Protein AF-A0A4Z2FF60-F1 (afdb_monomer_lite)

Sequence (197 aa):
MKKNKRKKIKKMMKIKKKKKKRKRRAIEEKKMMKKMMKIKMMKKKMMKKRKRRRVKEEEENMKTMKKKQRKRKRREEKKNKKKKEKEEAKKWKKKKKKKKKKKKKKKETKISSSDMWRGQGPDVTPTIDPGLTDGKPEPESNRVSSTPLLPTGSEVRGHGHGFDSVEMKTVVLALQEALGGATQHQDRSARRPKHFS

pLDDT: mean 76.9, std 22.29, range [39.69, 98.56]

Organism: NCBI:txid230148

Secondary structure (DSSP, 8-state):
-HHHHHHHHHHHHHHHHHHHHHHHHHHHHHHHHHHHHHHHHHHHHHHHHHHHHHHHHHHHHHHHHHHHHHHHHHHHHHHHHHHHHHHHHHHHHHHHHHHHHHHHHHHHHHHHHHHTTSS--S------------------------------------------TTHHHHHHHHHHHHHH-----------PPPPP-

Structure (mmCIF, N/CA/C/O backbone):
data_AF-A0A4Z2FF60-F1
#
_entry.id   AF-A0A4Z2FF60-F1
#
loop_
_atom_site.group_PDB
_atom_site.id
_atom_site.type_symbol
_atom_site.label_atom_id
_atom_site.label_alt_id
_atom_site.label_comp_id
_atom_site.label_asym_id
_atom_site.label_entity_id
_atom_site.label_seq_id
_atom_site.pdbx_PDB_ins_code
_atom_site.Cartn_x
_atom_site.Cartn_y
_atom_site.Cartn_z
_atom_site.occupancy
_atom_site.B_iso_or_equiv
_atom_site.auth_seq_id
_atom_site.auth_comp_id
_atom_site.auth_asym_id
_atom_site.auth_atom_id
_a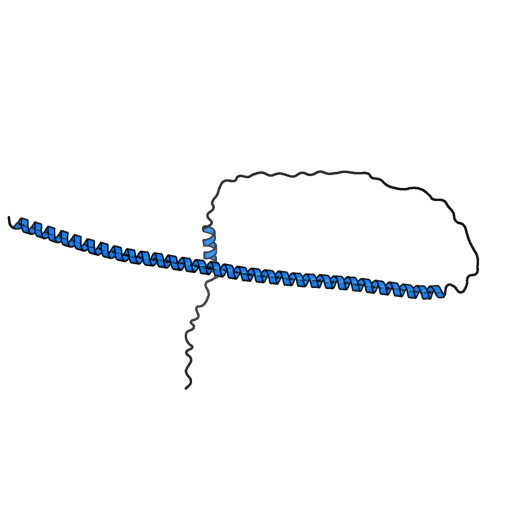tom_site.pdbx_PDB_model_num
ATOM 1 N N . MET A 1 1 ? 54.883 3.464 -59.189 1.00 68.12 1 MET A N 1
ATOM 2 C CA . MET A 1 1 ? 54.184 4.379 -58.236 1.00 68.12 1 MET A CA 1
ATOM 3 C C . MET A 1 1 ? 52.664 4.158 -58.043 1.00 68.12 1 MET A C 1
ATOM 5 O O . MET A 1 1 ? 52.173 4.377 -56.937 1.00 68.12 1 MET A O 1
ATOM 9 N N . LYS A 1 2 ? 51.874 3.710 -59.041 1.00 83.31 2 LYS A N 1
ATOM 10 C CA . LYS A 1 2 ? 50.390 3.599 -58.936 1.00 83.31 2 LYS A CA 1
ATOM 11 C C . LYS A 1 2 ? 49.867 2.617 -57.853 1.00 83.31 2 LYS A C 1
ATOM 13 O O . LYS A 1 2 ? 48.841 2.885 -57.225 1.00 83.31 2 LYS A O 1
ATOM 18 N N . LYS A 1 3 ? 50.584 1.520 -57.559 1.00 86.62 3 LYS A N 1
ATOM 19 C CA . LYS A 1 3 ? 50.177 0.495 -56.564 1.00 86.62 3 LYS A CA 1
ATOM 20 C C . LYS A 1 3 ? 50.061 1.043 -55.122 1.00 86.62 3 LYS A C 1
ATOM 22 O O . LYS A 1 3 ? 49.147 0.650 -54.393 1.00 86.62 3 LYS A O 1
ATOM 27 N N . ASN A 1 4 ? 50.902 2.005 -54.728 1.00 93.44 4 ASN A N 1
ATOM 28 C CA . ASN A 1 4 ? 50.898 2.575 -53.369 1.00 93.44 4 ASN A CA 1
ATOM 29 C C . ASN A 1 4 ? 49.693 3.497 -53.114 1.00 93.44 4 ASN A C 1
ATOM 31 O O . ASN A 1 4 ? 49.080 3.435 -52.043 1.00 93.44 4 ASN A O 1
ATOM 35 N N . LYS A 1 5 ? 49.264 4.270 -54.123 1.00 94.06 5 LYS A N 1
ATOM 36 C CA . LYS A 1 5 ? 48.067 5.128 -54.035 1.00 9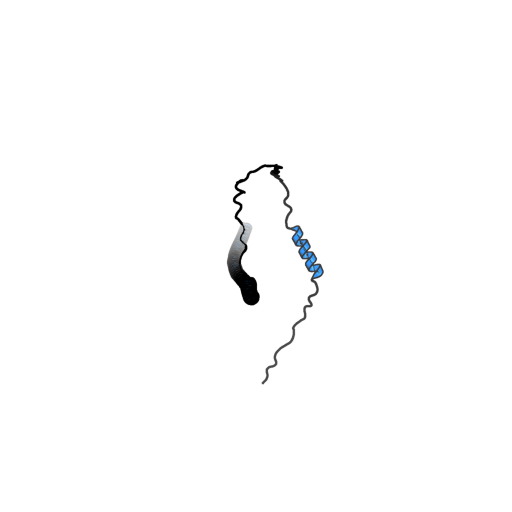4.06 5 LYS A CA 1
ATOM 37 C C . LYS A 1 5 ? 46.797 4.298 -53.777 1.00 94.06 5 LYS A C 1
ATOM 39 O O . LYS A 1 5 ? 46.026 4.610 -52.868 1.00 94.06 5 LYS A O 1
ATOM 44 N N . ARG A 1 6 ? 46.622 3.167 -54.479 1.00 94.50 6 ARG A N 1
ATOM 45 C CA . ARG A 1 6 ? 45.467 2.258 -54.297 1.00 94.50 6 ARG A CA 1
ATOM 46 C C . ARG A 1 6 ? 45.409 1.651 -52.890 1.00 94.50 6 ARG A C 1
ATOM 48 O O . ARG A 1 6 ? 44.327 1.562 -52.305 1.00 94.50 6 ARG A O 1
ATOM 55 N N . LYS A 1 7 ? 46.558 1.269 -52.316 1.00 95.50 7 LYS A N 1
ATOM 56 C CA . LYS A 1 7 ? 46.643 0.769 -50.929 1.00 95.50 7 LYS A CA 1
ATOM 57 C C . LYS A 1 7 ? 46.212 1.843 -49.916 1.00 95.50 7 LYS A C 1
ATOM 59 O O . LYS A 1 7 ? 45.406 1.547 -49.031 1.00 95.50 7 LYS A O 1
ATOM 64 N N . LYS A 1 8 ? 46.659 3.097 -50.085 1.00 95.81 8 LYS A N 1
ATOM 65 C CA . LYS A 1 8 ? 46.279 4.236 -49.221 1.00 95.81 8 LYS A CA 1
ATOM 66 C C . LYS A 1 8 ? 44.769 4.509 -49.258 1.00 95.81 8 LYS A C 1
ATOM 68 O O . LYS A 1 8 ? 44.142 4.613 -48.202 1.00 95.81 8 LYS A O 1
ATOM 73 N N . ILE A 1 9 ? 44.164 4.514 -50.449 1.00 95.88 9 ILE A N 1
ATOM 74 C CA . ILE A 1 9 ? 42.711 4.703 -50.623 1.00 95.88 9 ILE A CA 1
ATOM 75 C C . ILE A 1 9 ? 41.923 3.581 -49.931 1.00 95.88 9 ILE A C 1
ATOM 77 O O . ILE A 1 9 ? 41.009 3.856 -49.150 1.00 95.88 9 ILE A O 1
ATOM 81 N N . LYS A 1 10 ? 42.305 2.311 -50.138 1.00 96.62 10 LYS A N 1
ATOM 82 C CA . LYS A 1 10 ? 41.661 1.169 -49.463 1.00 96.62 10 LYS A CA 1
ATOM 83 C C . LYS A 1 10 ? 41.749 1.285 -47.934 1.00 96.62 10 LYS A C 1
ATOM 85 O O . LYS A 1 10 ? 40.745 1.066 -47.252 1.00 96.62 10 LYS A O 1
ATOM 90 N N . LYS A 1 11 ? 42.912 1.664 -47.387 1.00 97.50 11 LYS A N 1
ATOM 91 C CA . LYS A 1 11 ? 43.105 1.873 -45.937 1.00 97.50 11 LYS A CA 1
ATOM 92 C C . LYS A 1 11 ? 42.186 2.980 -45.410 1.00 97.50 11 LYS A C 1
ATOM 94 O O . LYS A 1 11 ? 41.484 2.772 -44.421 1.00 97.50 11 LYS A O 1
ATOM 99 N N . MET A 1 12 ? 42.111 4.111 -46.110 1.00 97.50 12 MET A N 1
ATOM 100 C CA . MET A 1 12 ? 41.232 5.226 -45.750 1.00 97.50 12 MET A CA 1
ATOM 101 C C . MET A 1 12 ? 39.749 4.823 -45.753 1.00 97.50 12 MET A C 1
ATOM 103 O O . MET A 1 12 ? 39.028 5.127 -44.800 1.00 97.50 12 MET A O 1
ATOM 107 N N . MET A 1 13 ? 39.287 4.087 -46.770 1.00 97.75 13 MET A N 1
ATOM 108 C CA . MET A 1 13 ? 37.906 3.590 -46.818 1.00 97.75 13 MET A CA 1
ATOM 109 C C . MET A 1 13 ? 37.583 2.652 -45.650 1.00 97.75 13 MET A C 1
ATOM 111 O O . MET A 1 13 ? 36.526 2.788 -45.029 1.00 97.75 13 MET A O 1
ATOM 115 N N . LYS A 1 14 ? 38.496 1.734 -45.298 1.00 98.12 14 LYS A N 1
ATOM 116 C CA . LYS A 1 14 ? 38.331 0.849 -44.131 1.00 98.12 14 LYS A CA 1
ATOM 117 C C . LYS A 1 14 ? 38.200 1.652 -42.831 1.00 98.12 14 LYS A C 1
ATOM 119 O O . LYS A 1 14 ? 37.302 1.379 -42.034 1.00 98.12 14 LYS A O 1
ATOM 124 N N . ILE A 1 15 ? 39.028 2.684 -42.644 1.00 97.94 15 ILE A N 1
ATOM 125 C CA . ILE A 1 15 ? 38.953 3.579 -41.477 1.00 97.94 15 ILE A CA 1
ATOM 126 C C . ILE A 1 15 ? 37.606 4.313 -41.437 1.00 97.94 15 ILE A C 1
ATOM 128 O O . ILE A 1 15 ? 36.951 4.315 -40.393 1.00 97.94 15 ILE A O 1
ATOM 132 N N . LYS A 1 16 ? 37.146 4.882 -42.563 1.00 97.75 16 LYS A N 1
ATOM 133 C CA . LYS A 1 16 ? 35.837 5.558 -42.651 1.00 97.75 16 LYS A CA 1
ATOM 134 C C . LYS A 1 16 ? 34.683 4.610 -42.295 1.00 97.75 16 LYS A C 1
ATOM 136 O O . LYS A 1 16 ? 33.841 4.964 -41.467 1.00 97.75 16 LYS A O 1
ATOM 141 N N . LYS A 1 17 ? 34.680 3.379 -42.826 1.00 97.94 1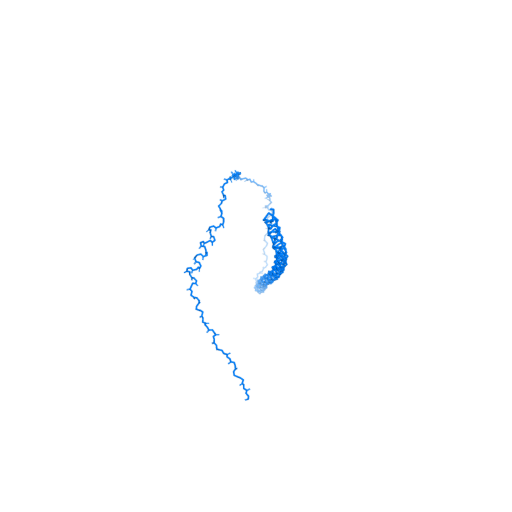7 LYS A N 1
ATOM 142 C CA . LYS A 1 17 ? 33.682 2.346 -42.484 1.00 97.94 17 LYS A CA 1
ATOM 143 C C . LYS A 1 17 ? 33.705 2.002 -40.987 1.00 97.94 17 LYS A C 1
ATOM 145 O O . LYS A 1 17 ? 32.650 1.982 -40.352 1.00 97.94 17 LYS A O 1
ATOM 150 N N . LYS A 1 18 ? 34.892 1.815 -40.391 1.00 97.75 18 LYS A N 1
ATOM 151 C CA . LYS A 1 18 ? 35.048 1.535 -38.949 1.00 97.75 18 LYS A CA 1
ATOM 152 C C . LYS A 1 18 ? 34.547 2.698 -38.082 1.00 97.75 18 LYS A C 1
ATOM 154 O O . LYS A 1 18 ? 33.817 2.458 -37.122 1.00 97.75 18 LYS A O 1
ATOM 159 N N . LYS A 1 19 ? 34.859 3.950 -38.445 1.00 97.69 19 LYS A N 1
ATOM 160 C CA . LYS A 1 19 ? 34.339 5.154 -37.767 1.00 97.69 19 LYS A CA 1
ATOM 161 C C . LYS A 1 19 ? 32.808 5.229 -37.840 1.00 97.69 19 LYS A C 1
ATOM 163 O O . LYS A 1 19 ? 32.171 5.440 -36.812 1.00 97.69 19 LYS A O 1
ATOM 168 N N . LYS A 1 20 ? 32.200 4.982 -39.010 1.00 97.62 20 LYS A N 1
ATOM 169 C CA . LYS A 1 20 ? 30.731 4.954 -39.172 1.00 97.62 20 LYS A CA 1
ATOM 170 C C . LYS A 1 20 ? 30.080 3.866 -38.308 1.00 97.62 20 LYS A C 1
ATOM 172 O O . LYS A 1 20 ? 29.093 4.143 -37.633 1.00 97.62 20 LYS A O 1
ATOM 177 N N . LYS A 1 21 ? 30.659 2.659 -38.266 1.00 97.88 21 LYS A N 1
ATOM 178 C CA . LYS A 1 21 ? 30.183 1.557 -37.408 1.00 97.88 21 LYS A CA 1
ATOM 179 C C . LYS A 1 21 ? 30.242 1.921 -35.920 1.00 97.88 21 LYS A C 1
ATOM 181 O O . LYS A 1 21 ? 29.270 1.695 -35.210 1.00 97.88 21 LYS A O 1
ATOM 186 N N . ARG A 1 22 ? 31.339 2.536 -35.460 1.00 97.88 22 ARG A N 1
ATOM 187 C CA . ARG A 1 22 ? 31.472 3.026 -34.074 1.00 97.88 22 ARG A CA 1
ATOM 188 C C . ARG A 1 22 ? 30.414 4.078 -33.728 1.00 97.88 22 ARG A C 1
ATOM 190 O O . ARG A 1 22 ? 29.792 3.968 -32.682 1.00 97.88 22 ARG A O 1
ATOM 197 N N . LYS A 1 23 ? 30.153 5.040 -34.624 1.00 97.94 23 LYS A N 1
ATOM 198 C CA . LYS A 1 23 ? 29.093 6.047 -34.423 1.00 97.94 23 LYS A CA 1
ATOM 199 C C . LYS A 1 23 ? 27.706 5.410 -34.282 1.00 97.94 23 LYS A C 1
ATOM 201 O O . LYS A 1 23 ? 26.956 5.806 -33.400 1.00 97.94 23 LYS A O 1
ATOM 206 N N . ARG A 1 24 ? 27.378 4.408 -35.107 1.00 97.81 24 ARG A N 1
ATOM 207 C CA . ARG A 1 24 ? 26.102 3.672 -35.006 1.00 97.81 24 ARG A CA 1
ATOM 208 C C . ARG A 1 24 ? 25.959 2.956 -33.660 1.00 97.81 24 ARG A C 1
ATOM 210 O O . ARG A 1 24 ? 24.958 3.168 -32.988 1.00 97.81 24 ARG A O 1
ATOM 217 N N . ARG A 1 25 ? 26.993 2.222 -33.230 1.00 98.00 25 ARG A N 1
ATOM 218 C CA . ARG A 1 25 ? 27.018 1.554 -31.915 1.00 98.00 25 ARG A CA 1
ATOM 219 C C . ARG A 1 25 ? 26.836 2.538 -30.762 1.00 98.00 25 ARG A C 1
ATOM 221 O O . ARG A 1 25 ? 25.973 2.327 -29.927 1.00 98.00 25 ARG A O 1
ATOM 228 N N . ALA A 1 26 ? 27.551 3.663 -30.779 1.00 97.81 26 ALA A N 1
ATOM 229 C CA . ALA A 1 26 ? 27.408 4.690 -29.747 1.00 97.81 26 ALA A CA 1
ATOM 230 C C . ALA A 1 26 ? 25.981 5.277 -29.685 1.00 97.81 26 ALA A C 1
ATOM 232 O O . ALA A 1 26 ? 25.477 5.591 -28.608 1.00 97.81 26 ALA A O 1
ATOM 233 N N . ILE A 1 27 ? 25.304 5.426 -30.830 1.00 98.25 27 ILE A N 1
ATOM 234 C CA . ILE A 1 27 ? 23.900 5.869 -30.874 1.00 98.25 27 ILE A CA 1
ATOM 235 C C . ILE A 1 27 ? 22.971 4.794 -30.290 1.00 98.25 27 ILE A C 1
ATOM 237 O O . ILE A 1 27 ? 22.067 5.122 -29.521 1.00 98.25 27 ILE A O 1
ATOM 241 N N . GLU A 1 28 ? 23.178 3.525 -30.636 1.00 98.19 28 GLU A N 1
ATOM 242 C CA . GLU A 1 28 ? 22.407 2.395 -30.102 1.00 98.19 28 GLU A CA 1
ATOM 243 C C . GLU A 1 28 ? 22.595 2.241 -28.587 1.00 98.19 28 GLU A C 1
ATOM 245 O O . GLU A 1 28 ? 21.608 2.151 -27.859 1.00 98.19 28 GLU A O 1
ATOM 250 N N . GLU A 1 29 ? 23.831 2.322 -28.095 1.00 98.06 29 GLU A N 1
ATOM 251 C CA . GLU A 1 29 ? 24.165 2.306 -26.667 1.00 98.06 29 GLU A CA 1
ATOM 252 C C . GLU A 1 29 ? 23.471 3.449 -25.918 1.00 98.06 29 GLU A C 1
ATOM 254 O O . GLU A 1 29 ? 22.820 3.214 -24.898 1.00 98.06 29 GLU A O 1
ATOM 259 N N . LYS A 1 30 ? 23.499 4.678 -26.456 1.00 98.31 30 LYS A N 1
ATOM 260 C CA . LYS A 1 30 ? 22.758 5.816 -25.883 1.00 98.31 30 LYS A CA 1
ATOM 261 C C . LYS A 1 30 ? 21.249 5.560 -25.840 1.00 98.31 30 LYS A C 1
ATOM 263 O O . LYS A 1 30 ? 20.600 5.861 -24.836 1.00 98.31 30 LYS A O 1
ATOM 268 N N . LYS A 1 31 ? 20.670 4.983 -26.901 1.00 98.31 31 LYS A N 1
ATOM 269 C CA . LYS A 1 31 ? 19.242 4.611 -26.931 1.00 98.31 31 LYS A CA 1
ATOM 270 C C . LYS A 1 31 ? 18.918 3.556 -25.869 1.00 98.31 31 LYS A C 1
ATOM 272 O O . LYS A 1 31 ? 17.922 3.703 -25.159 1.00 98.31 31 LYS A O 1
ATOM 277 N N . MET A 1 32 ? 19.755 2.531 -25.728 1.00 98.19 32 MET A N 1
ATOM 278 C CA . MET A 1 32 ? 19.601 1.485 -24.713 1.00 98.19 32 MET A CA 1
ATOM 279 C C . MET A 1 32 ? 19.730 2.045 -23.296 1.00 98.19 32 MET A C 1
ATOM 281 O O . MET A 1 32 ? 18.886 1.761 -22.448 1.00 98.19 32 MET A O 1
ATOM 285 N N . MET A 1 33 ? 20.702 2.924 -23.053 1.00 98.06 33 MET A N 1
ATOM 286 C CA . MET A 1 33 ? 20.875 3.602 -21.769 1.00 98.06 33 MET A CA 1
ATOM 287 C C . MET A 1 33 ? 19.645 4.445 -21.406 1.00 98.06 33 MET A C 1
ATOM 289 O O . MET A 1 33 ? 19.144 4.349 -20.285 1.00 98.06 33 MET A O 1
ATOM 293 N N . LYS A 1 34 ? 19.083 5.199 -22.363 1.00 98.44 34 LYS A N 1
ATOM 294 C CA . LYS A 1 34 ? 17.842 5.967 -22.160 1.00 98.44 34 LYS A CA 1
ATOM 295 C C . LYS A 1 34 ? 16.657 5.057 -21.813 1.00 98.44 34 LYS A C 1
ATOM 297 O O . LYS A 1 34 ? 15.901 5.360 -20.887 1.00 98.44 34 LYS A O 1
ATOM 302 N N . LYS A 1 35 ? 16.507 3.918 -22.505 1.00 98.50 35 LYS A N 1
ATOM 303 C CA . LYS A 1 35 ? 15.485 2.902 -22.184 1.00 98.50 35 LYS A CA 1
ATOM 304 C C . LYS A 1 35 ? 15.684 2.336 -20.775 1.00 98.50 35 LYS A C 1
ATOM 306 O O . LYS A 1 35 ? 14.738 2.315 -19.989 1.00 98.50 35 LYS A O 1
ATOM 311 N N . MET A 1 36 ? 16.910 1.954 -20.424 1.00 98.38 36 MET A N 1
ATOM 312 C CA . MET A 1 36 ? 17.253 1.430 -19.101 1.00 98.38 36 MET A CA 1
ATOM 313 C C . MET A 1 36 ? 16.959 2.450 -17.993 1.00 98.38 36 MET A C 1
ATOM 315 O O . MET A 1 36 ? 16.383 2.099 -16.964 1.00 98.38 36 MET A O 1
ATOM 319 N N . MET A 1 37 ? 17.284 3.726 -18.208 1.00 98.50 37 MET A N 1
ATOM 320 C CA . MET A 1 37 ? 16.983 4.799 -17.258 1.00 98.50 37 MET A CA 1
ATOM 321 C C . MET A 1 37 ? 15.471 4.975 -17.066 1.00 98.50 37 MET A C 1
ATOM 323 O O . MET A 1 37 ? 15.004 5.071 -15.929 1.00 98.50 37 MET A O 1
ATOM 327 N N . LYS A 1 38 ? 14.684 4.927 -18.150 1.00 98.50 38 LYS A N 1
ATOM 328 C CA . LYS A 1 38 ? 13.213 4.964 -18.084 1.00 98.50 38 LYS A CA 1
ATOM 329 C C . LYS A 1 38 ? 12.658 3.794 -17.262 1.00 98.50 38 LYS A C 1
ATOM 331 O O . LYS A 1 38 ? 11.831 4.020 -16.378 1.00 98.50 38 LYS A O 1
ATOM 336 N N . ILE A 1 39 ? 13.161 2.576 -17.480 1.00 98.56 39 ILE A N 1
ATOM 337 C CA . ILE A 1 39 ? 12.779 1.382 -16.707 1.00 98.56 39 ILE A CA 1
ATOM 338 C C . ILE A 1 39 ? 13.130 1.557 -15.222 1.00 98.56 39 ILE A C 1
ATOM 340 O O . ILE A 1 39 ? 12.276 1.336 -14.361 1.00 98.56 39 ILE A O 1
ATOM 344 N N . LYS A 1 40 ? 14.348 2.019 -14.900 1.00 98.44 40 LYS A N 1
ATOM 345 C CA . LYS A 1 40 ? 14.771 2.293 -13.513 1.00 98.44 40 LYS A CA 1
ATOM 346 C C . LYS A 1 40 ? 13.849 3.309 -12.831 1.00 98.44 40 LYS A C 1
ATOM 348 O O . LYS A 1 40 ? 13.409 3.081 -11.702 1.00 98.44 40 LYS A O 1
ATOM 353 N N . MET A 1 41 ? 13.494 4.396 -13.520 1.00 98.44 41 MET A N 1
ATOM 354 C CA . MET A 1 41 ? 12.559 5.395 -12.994 1.00 98.44 41 MET A CA 1
ATOM 355 C C . MET A 1 41 ? 11.156 4.823 -12.770 1.00 98.44 41 MET A C 1
ATOM 357 O O . MET A 1 41 ? 10.563 5.062 -11.717 1.00 98.44 41 MET A O 1
ATOM 361 N N . MET A 1 42 ? 10.631 4.037 -13.714 1.00 98.50 42 MET A N 1
ATOM 362 C CA . MET A 1 42 ? 9.334 3.372 -13.560 1.00 98.50 42 MET A CA 1
ATOM 363 C C . MET A 1 42 ? 9.332 2.402 -12.376 1.00 98.50 42 MET A C 1
ATOM 365 O O . MET A 1 42 ? 8.432 2.469 -11.539 1.00 98.50 42 MET A O 1
ATOM 369 N N . LYS A 1 43 ? 10.372 1.570 -12.238 1.00 98.25 43 LYS A N 1
ATOM 370 C CA . LYS A 1 43 ? 10.539 0.654 -11.099 1.00 98.25 43 LYS A CA 1
ATOM 371 C C . LYS A 1 43 ? 10.567 1.420 -9.774 1.00 98.25 43 LYS A C 1
ATOM 373 O O . LYS A 1 43 ? 9.866 1.042 -8.837 1.00 98.25 43 LYS A O 1
ATOM 378 N N . LYS A 1 44 ? 11.288 2.547 -9.710 1.00 98.38 44 LYS A N 1
ATOM 379 C CA . LYS A 1 44 ? 11.324 3.435 -8.532 1.00 98.38 44 LYS A CA 1
ATOM 380 C C . LYS A 1 44 ? 9.942 4.019 -8.211 1.00 98.38 44 LYS A C 1
ATOM 382 O O . LYS A 1 44 ? 9.532 3.994 -7.051 1.00 98.38 44 LYS A O 1
ATOM 387 N N . LYS A 1 45 ? 9.195 4.500 -9.215 1.00 98.31 45 LYS A N 1
ATOM 388 C CA . LYS A 1 45 ? 7.817 5.006 -9.039 1.00 98.31 45 LYS A CA 1
ATOM 389 C C . LYS A 1 45 ? 6.871 3.911 -8.534 1.00 98.31 45 LYS A C 1
ATOM 391 O O . LYS A 1 45 ? 6.144 4.138 -7.567 1.00 98.31 45 LYS A O 1
ATOM 396 N N . MET A 1 46 ? 6.92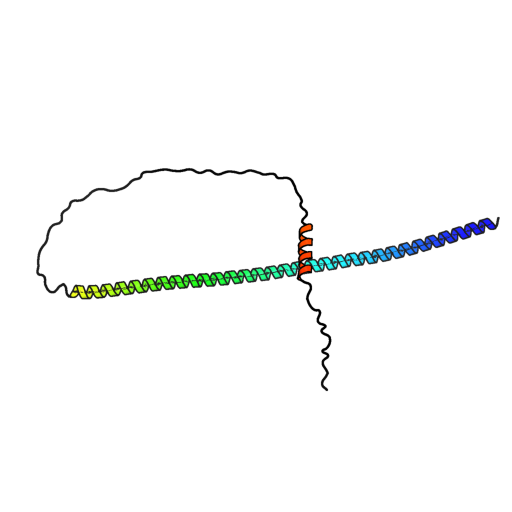1 2.715 -9.121 1.00 98.19 46 MET A N 1
ATOM 397 C CA . MET A 1 46 ? 6.114 1.571 -8.682 1.00 98.19 46 MET A CA 1
ATOM 398 C C . MET A 1 46 ? 6.444 1.148 -7.251 1.00 98.19 46 MET A C 1
ATOM 400 O O . MET A 1 46 ? 5.537 0.935 -6.450 1.00 98.19 46 MET A O 1
ATOM 404 N N . MET A 1 47 ? 7.729 1.084 -6.899 1.00 98.19 47 MET A N 1
ATOM 405 C CA . MET A 1 47 ? 8.167 0.757 -5.543 1.00 98.19 47 MET A CA 1
ATOM 406 C C . MET A 1 47 ? 7.648 1.780 -4.525 1.00 98.19 47 MET A C 1
ATOM 408 O O . MET A 1 47 ? 7.085 1.390 -3.504 1.00 98.19 47 MET A O 1
ATOM 412 N N . LYS A 1 48 ? 7.753 3.084 -4.819 1.00 98.12 48 LYS A N 1
ATOM 413 C CA . LYS A 1 48 ? 7.182 4.142 -3.967 1.00 98.12 48 LYS A CA 1
ATOM 414 C C . LYS A 1 48 ? 5.665 3.991 -3.809 1.00 98.12 48 LYS A C 1
ATOM 416 O O . LYS A 1 48 ? 5.159 4.093 -2.695 1.00 98.12 48 LYS A O 1
ATOM 421 N N . LYS A 1 49 ? 4.940 3.702 -4.897 1.00 98.00 49 LYS A N 1
ATOM 422 C CA . LYS A 1 49 ? 3.486 3.467 -4.863 1.00 98.00 49 LYS A CA 1
ATOM 423 C C . LYS A 1 49 ? 3.125 2.261 -3.987 1.00 98.00 49 LYS A C 1
ATOM 425 O O . LYS A 1 49 ? 2.197 2.358 -3.193 1.00 98.00 49 LYS A O 1
ATOM 430 N N . ARG A 1 50 ? 3.878 1.159 -4.082 1.00 98.19 50 ARG A N 1
ATOM 431 C CA . ARG A 1 50 ? 3.701 -0.031 -3.230 1.00 98.19 50 ARG A CA 1
ATOM 432 C C . ARG A 1 50 ? 3.939 0.279 -1.751 1.00 98.19 50 ARG A C 1
ATOM 434 O O . ARG A 1 50 ? 3.104 -0.086 -0.936 1.00 98.19 50 ARG A O 1
ATOM 441 N N . LYS A 1 51 ? 5.012 1.005 -1.411 1.00 98.06 51 LYS A N 1
ATOM 442 C CA . LYS A 1 51 ? 5.287 1.420 -0.022 1.00 98.06 51 LYS A CA 1
ATOM 443 C C . LYS A 1 51 ? 4.142 2.252 0.563 1.00 98.06 51 LYS A C 1
ATOM 445 O O . LYS A 1 51 ? 3.673 1.949 1.648 1.00 98.06 51 LYS A O 1
ATOM 450 N N . ARG A 1 52 ? 3.626 3.231 -0.189 1.00 97.94 52 ARG A N 1
ATOM 451 C CA . ARG A 1 52 ? 2.471 4.042 0.241 1.00 97.94 52 ARG A CA 1
ATOM 452 C C . ARG A 1 52 ? 1.210 3.208 0.483 1.00 97.94 52 ARG A C 1
ATOM 454 O O . ARG A 1 52 ? 0.460 3.520 1.394 1.00 97.94 52 ARG A O 1
ATOM 461 N N . ARG A 1 53 ? 0.965 2.173 -0.330 1.00 97.94 53 ARG A N 1
ATOM 462 C CA . ARG A 1 53 ? -0.172 1.259 -0.126 1.00 97.94 53 ARG A CA 1
ATOM 463 C C . ARG A 1 53 ? -0.032 0.459 1.169 1.00 97.94 53 ARG A C 1
ATOM 465 O O . ARG A 1 53 ? -0.989 0.425 1.923 1.00 97.94 53 ARG A O 1
ATOM 472 N N . ARG A 1 54 ? 1.159 -0.087 1.448 1.00 98.00 54 ARG A N 1
ATOM 473 C CA . ARG A 1 54 ? 1.431 -0.821 2.698 1.00 98.00 54 ARG A CA 1
ATOM 474 C C . ARG A 1 54 ? 1.214 0.045 3.936 1.00 98.00 54 ARG A C 1
ATOM 476 O O . ARG A 1 54 ? 0.500 -0.367 4.830 1.00 98.00 54 ARG A O 1
ATOM 483 N N . VAL A 1 55 ? 1.740 1.273 3.936 1.00 98.31 55 VAL A N 1
ATOM 484 C CA . VAL A 1 55 ? 1.543 2.210 5.058 1.00 98.31 55 VAL A CA 1
ATOM 485 C C . VAL A 1 55 ? 0.056 2.500 5.286 1.00 98.31 55 VAL A C 1
ATOM 487 O O . VAL A 1 55 ? -0.411 2.444 6.416 1.00 98.31 55 VAL A O 1
ATOM 490 N N . LYS A 1 56 ? -0.717 2.743 4.218 1.00 97.88 56 LYS A N 1
ATOM 491 C CA . LYS A 1 56 ? -2.171 2.951 4.338 1.00 97.88 56 LYS A CA 1
ATOM 492 C C . LYS A 1 56 ? -2.893 1.730 4.911 1.00 97.88 56 LYS A C 1
ATOM 494 O O . LYS A 1 56 ? -3.741 1.879 5.782 1.00 97.88 56 LYS A O 1
ATOM 499 N N . GLU A 1 57 ? -2.546 0.538 4.441 1.00 97.94 57 GLU A N 1
ATOM 500 C CA . GLU A 1 57 ? -3.114 -0.721 4.929 1.00 97.94 57 GLU A CA 1
ATOM 501 C C . GLU A 1 57 ? -2.769 -0.963 6.410 1.00 97.94 57 GLU A C 1
ATOM 503 O O . GLU A 1 57 ? -3.636 -1.319 7.204 1.00 97.94 57 GLU A O 1
ATOM 508 N N . GLU A 1 58 ? -1.529 -0.689 6.819 1.00 97.94 58 GLU A N 1
ATOM 509 C CA . GLU A 1 58 ? -1.089 -0.754 8.218 1.00 97.94 58 GLU A CA 1
ATOM 510 C C . GLU A 1 58 ? -1.834 0.257 9.106 1.00 97.94 58 GLU A C 1
ATOM 512 O O . GLU A 1 58 ? -2.280 -0.092 10.201 1.00 97.94 58 GLU A O 1
ATOM 517 N N . GLU A 1 59 ? -2.038 1.490 8.636 1.00 98.19 59 GLU A N 1
ATOM 518 C CA . GLU A 1 59 ? -2.830 2.506 9.340 1.00 98.19 59 GLU A CA 1
ATOM 519 C C . GLU A 1 59 ? -4.297 2.085 9.508 1.00 98.19 59 GLU A C 1
ATOM 521 O O . GLU A 1 59 ? -4.881 2.250 10.586 1.00 98.19 59 GLU A O 1
ATOM 526 N N . GLU A 1 60 ? -4.909 1.526 8.464 1.00 98.25 60 GLU A N 1
ATOM 527 C CA . GLU A 1 60 ? -6.273 0.996 8.509 1.00 98.25 60 GLU A CA 1
ATOM 528 C C . GLU A 1 60 ? -6.375 -0.195 9.472 1.00 98.25 60 GLU A C 1
ATOM 530 O O . GLU A 1 60 ? -7.258 -0.228 10.339 1.00 98.25 60 GLU A O 1
ATOM 535 N N . ASN A 1 61 ? -5.418 -1.120 9.422 1.00 97.88 61 ASN A N 1
ATOM 536 C CA . ASN A 1 61 ? -5.318 -2.243 10.351 1.00 97.88 61 ASN A CA 1
ATOM 537 C C . ASN A 1 61 ? -5.153 -1.766 11.803 1.00 97.88 61 ASN A C 1
ATOM 539 O O . ASN A 1 61 ? -5.844 -2.248 12.705 1.00 97.88 61 ASN A O 1
ATOM 543 N N . MET A 1 62 ? -4.331 -0.746 12.049 1.00 98.06 62 MET A N 1
ATOM 544 C CA . MET A 1 62 ? -4.178 -0.151 13.376 1.00 98.06 62 MET A CA 1
ATOM 545 C C . MET A 1 62 ? -5.478 0.512 13.859 1.00 98.06 62 MET A C 1
ATOM 547 O O . MET A 1 62 ? -5.876 0.343 15.017 1.00 98.06 62 MET A O 1
ATOM 551 N N . LYS A 1 63 ? -6.185 1.239 12.984 1.00 98.12 63 LYS A N 1
ATOM 552 C CA . LYS A 1 63 ? -7.487 1.851 13.304 1.00 98.12 63 LYS A CA 1
ATOM 553 C C . LYS A 1 63 ? -8.525 0.791 13.673 1.00 98.12 63 LYS A C 1
ATOM 555 O O . LYS A 1 63 ? -9.230 0.943 14.679 1.00 98.12 63 LYS A O 1
ATOM 560 N N . THR A 1 64 ? -8.616 -0.300 12.912 1.00 97.88 64 THR A N 1
ATOM 561 C CA . THR A 1 64 ? -9.559 -1.391 13.207 1.00 97.88 64 THR A CA 1
ATOM 562 C C . THR A 1 64 ? -9.206 -2.113 14.509 1.00 97.88 64 THR A C 1
ATOM 564 O O . THR A 1 64 ? -10.105 -2.381 15.314 1.00 97.88 64 THR A O 1
ATOM 567 N N . MET A 1 65 ? -7.920 -2.350 14.781 1.00 97.50 65 MET A N 1
ATOM 568 C CA . MET A 1 65 ? -7.435 -2.931 16.036 1.00 97.50 65 MET A CA 1
ATOM 569 C C . MET A 1 65 ? -7.787 -2.047 17.241 1.00 97.50 65 MET A C 1
ATOM 571 O O . MET A 1 65 ? -8.413 -2.526 18.190 1.00 97.50 65 MET A O 1
ATOM 575 N N . LYS A 1 66 ? -7.507 -0.736 17.175 1.00 98.12 66 LYS A N 1
ATOM 576 C CA . LYS A 1 66 ? -7.888 0.238 18.216 1.00 98.12 66 LYS A CA 1
ATOM 577 C C . LYS A 1 66 ? -9.403 0.257 18.444 1.00 98.12 66 LYS A C 1
ATOM 579 O O . LYS A 1 66 ? -9.865 0.257 19.587 1.00 98.12 66 LYS A O 1
ATOM 584 N N . LYS A 1 67 ? -10.210 0.201 17.376 1.00 98.12 67 LYS A N 1
ATOM 585 C CA . LYS A 1 67 ? -11.680 0.103 17.468 1.00 98.12 67 LYS A CA 1
ATOM 586 C C . LYS A 1 67 ? -12.122 -1.190 18.163 1.00 98.12 67 LYS A C 1
ATOM 588 O O . LYS A 1 67 ? -13.001 -1.141 19.026 1.00 98.12 67 LYS A O 1
ATOM 593 N N . LYS A 1 68 ? -11.512 -2.337 17.835 1.00 97.81 68 LYS A N 1
ATOM 594 C CA . LYS A 1 68 ? -11.768 -3.627 18.505 1.00 97.81 68 LYS A CA 1
ATOM 595 C C . LYS A 1 68 ? -11.401 -3.563 19.992 1.00 97.81 68 LYS A C 1
ATOM 597 O O . LYS A 1 68 ? -12.207 -3.978 20.822 1.00 97.81 68 LYS A O 1
ATOM 602 N N . GLN A 1 69 ? -10.254 -2.982 20.340 1.00 97.62 69 GLN A N 1
ATOM 603 C CA . GLN A 1 69 ? -9.809 -2.822 21.728 1.00 97.62 69 GLN A CA 1
ATOM 604 C C . GLN A 1 69 ? -10.768 -1.936 22.536 1.00 97.62 69 GLN A C 1
ATOM 606 O O . GLN A 1 69 ? -11.203 -2.328 23.617 1.00 97.62 69 GLN A O 1
ATOM 611 N N . ARG A 1 70 ? -11.201 -0.794 21.980 1.00 98.19 70 ARG A N 1
ATOM 612 C CA . ARG A 1 70 ? -12.225 0.073 22.596 1.00 98.19 70 ARG A CA 1
ATOM 613 C C . ARG A 1 70 ? -13.548 -0.665 22.817 1.00 98.19 70 ARG A C 1
ATOM 615 O O . ARG A 1 70 ? -14.151 -0.543 23.879 1.00 98.19 70 ARG A O 1
ATOM 622 N N . LYS A 1 71 ? -13.996 -1.468 21.842 1.00 98.12 71 LYS A N 1
ATOM 623 C CA . LYS A 1 71 ? -15.200 -2.307 21.991 1.00 98.12 71 LYS A CA 1
ATOM 624 C C . LYS A 1 71 ? -15.042 -3.353 23.101 1.00 98.12 71 LYS A C 1
ATOM 626 O O . LYS A 1 71 ? -15.999 -3.575 23.837 1.00 98.12 71 LYS A O 1
ATOM 631 N N . ARG A 1 72 ? -13.866 -3.981 23.232 1.00 97.94 72 ARG A N 1
ATOM 632 C CA . ARG A 1 72 ? -13.565 -4.930 24.320 1.00 97.94 72 ARG A CA 1
ATOM 633 C C . ARG A 1 72 ? -13.623 -4.242 25.689 1.00 97.94 72 ARG A C 1
ATOM 635 O O . ARG A 1 72 ? -14.407 -4.692 26.518 1.00 97.94 72 ARG A O 1
ATOM 642 N N . LYS A 1 73 ? -12.937 -3.103 25.865 1.00 98.12 73 LYS A N 1
ATOM 643 C CA . LYS A 1 73 ? -12.972 -2.305 27.109 1.00 98.12 73 LYS A CA 1
ATOM 644 C C . LYS A 1 73 ? -14.400 -1.922 27.519 1.00 98.12 73 LYS A C 1
ATOM 646 O O . LYS A 1 73 ? -14.830 -2.234 28.620 1.00 98.12 73 LYS A O 1
ATOM 651 N N . ARG A 1 74 ? -15.205 -1.388 26.589 1.00 98.25 74 ARG A N 1
ATOM 652 C CA . ARG A 1 74 ? -16.621 -1.052 26.855 1.00 98.25 74 ARG A CA 1
ATOM 653 C C . ARG A 1 74 ? -17.464 -2.259 27.284 1.00 98.25 74 ARG A C 1
ATOM 655 O O . ARG A 1 74 ? -18.376 -2.127 28.097 1.00 98.25 74 ARG A O 1
ATOM 662 N N . ARG A 1 75 ? -17.222 -3.444 26.707 1.00 98.00 75 ARG A N 1
ATOM 663 C CA . ARG A 1 75 ? -17.928 -4.679 27.101 1.00 98.00 75 ARG A CA 1
ATOM 664 C C . ARG A 1 75 ? -17.536 -5.111 28.513 1.00 98.00 75 ARG A C 1
ATOM 666 O O . ARG A 1 75 ? -18.396 -5.568 29.259 1.00 98.00 75 ARG A O 1
ATOM 673 N N . GLU A 1 76 ? -16.267 -4.965 28.866 1.00 97.81 76 GLU A N 1
ATOM 674 C CA . GLU A 1 76 ? -15.740 -5.277 30.192 1.00 97.81 76 GLU A CA 1
ATOM 675 C C . GLU A 1 76 ? -16.276 -4.318 31.263 1.00 97.81 76 GLU A C 1
ATOM 677 O O . GLU A 1 76 ? -16.824 -4.772 32.266 1.00 97.81 76 GLU A O 1
ATOM 682 N N . GLU A 1 77 ? -16.273 -3.011 30.995 1.00 98.12 77 GLU A N 1
ATOM 683 C CA . GLU A 1 77 ? -16.892 -1.990 31.852 1.00 98.12 77 GLU A CA 1
ATOM 684 C C . GLU A 1 77 ? -18.374 -2.288 32.114 1.00 98.12 77 GLU A C 1
ATOM 686 O O . GLU A 1 77 ? -18.816 -2.291 33.263 1.00 98.12 77 GLU A O 1
ATOM 691 N N . LYS A 1 78 ? -19.145 -2.630 31.069 1.00 98.00 78 LYS A N 1
ATOM 692 C CA . LYS A 1 78 ? -20.557 -3.027 31.214 1.00 98.00 78 LYS A CA 1
ATOM 693 C C . LYS A 1 78 ? -20.728 -4.271 32.088 1.00 98.00 78 LYS A C 1
ATOM 695 O O . LYS A 1 78 ? -21.640 -4.317 32.915 1.00 98.00 78 LYS A O 1
ATOM 700 N N . LYS A 1 79 ? -19.867 -5.284 31.928 1.00 98.19 79 LYS A N 1
ATOM 701 C CA . LYS A 1 79 ? -19.887 -6.492 32.772 1.00 98.19 79 LYS A CA 1
ATOM 702 C C . LYS A 1 79 ? -19.582 -6.149 34.231 1.00 98.19 79 LYS A C 1
ATOM 704 O O . LYS A 1 79 ? -20.290 -6.629 35.115 1.00 98.19 79 LYS A O 1
ATOM 709 N N . ASN A 1 80 ? -18.586 -5.302 34.478 1.00 97.25 80 ASN A N 1
ATOM 710 C CA . ASN A 1 80 ? -18.197 -4.880 35.822 1.00 97.25 80 ASN A CA 1
ATOM 711 C C . ASN A 1 80 ? -19.288 -4.032 36.487 1.00 97.25 80 ASN A C 1
ATOM 713 O O . ASN A 1 80 ? -19.632 -4.294 37.638 1.00 97.25 80 ASN A O 1
ATOM 717 N N . LYS A 1 81 ? -19.919 -3.108 35.751 1.00 98.25 81 LYS A N 1
ATOM 718 C CA . LYS A 1 81 ? -21.078 -2.340 36.232 1.00 98.25 81 LYS A CA 1
ATOM 719 C C . LYS A 1 81 ? -22.231 -3.262 36.646 1.00 98.25 81 LYS A C 1
ATOM 721 O O . LYS A 1 81 ? -22.697 -3.192 37.778 1.00 98.25 81 LYS A O 1
ATOM 726 N N . LYS A 1 82 ? -22.599 -4.224 35.790 1.00 98.25 82 LYS A N 1
ATOM 727 C CA . LYS A 1 82 ? -23.649 -5.215 36.091 1.00 98.25 82 LYS A CA 1
ATOM 728 C C . LYS A 1 82 ? -23.305 -6.100 37.297 1.00 98.25 82 LYS A C 1
ATOM 730 O O . LYS A 1 82 ? -24.201 -6.517 38.028 1.00 98.25 82 LYS A O 1
ATOM 735 N N . LYS A 1 83 ? -22.024 -6.427 37.514 1.00 98.00 83 LYS A N 1
ATOM 736 C CA . LYS A 1 83 ? -21.573 -7.158 38.712 1.00 98.00 83 LYS A CA 1
ATOM 737 C C . LYS A 1 83 ? -21.748 -6.314 39.982 1.00 98.00 83 LYS A C 1
ATOM 739 O O . LYS A 1 83 ? -22.317 -6.834 40.940 1.00 98.00 83 LYS A O 1
ATOM 744 N N . LYS A 1 84 ? -21.343 -5.037 39.963 1.00 98.06 84 LYS A N 1
ATOM 745 C CA . LYS A 1 84 ? -21.512 -4.102 41.092 1.00 98.06 84 LYS A CA 1
ATOM 746 C C . LYS A 1 84 ? -22.987 -3.915 41.464 1.00 98.06 84 LYS A C 1
ATOM 748 O O . LYS A 1 84 ? -23.354 -4.155 42.609 1.00 98.06 84 LYS A O 1
ATOM 753 N N . GLU A 1 85 ? -23.853 -3.648 40.485 1.00 97.94 85 GLU A N 1
ATOM 754 C CA . GLU A 1 85 ? -25.307 -3.518 40.698 1.00 97.94 85 GLU A CA 1
ATOM 755 C C . GLU A 1 85 ? -25.921 -4.787 41.321 1.00 97.94 85 GLU A C 1
ATOM 757 O O . GLU A 1 85 ? -26.739 -4.724 42.241 1.00 97.94 85 GLU A O 1
ATOM 762 N N . LYS A 1 86 ? -25.499 -5.979 40.870 1.00 98.25 86 LYS A N 1
ATOM 763 C CA . LYS A 1 86 ? -25.937 -7.255 41.464 1.00 98.25 86 LYS A CA 1
ATOM 764 C C . LYS A 1 86 ? -25.470 -7.415 42.912 1.00 98.25 86 LYS A C 1
ATOM 766 O O . LYS A 1 86 ? -26.205 -7.979 43.726 1.00 98.25 86 LYS A O 1
ATOM 771 N N . GLU A 1 87 ? -24.257 -6.981 43.236 1.00 97.94 87 GLU A N 1
ATOM 772 C CA . GLU A 1 87 ? -23.713 -7.050 44.592 1.00 97.94 87 GLU A CA 1
ATOM 773 C C . GLU A 1 87 ? -24.446 -6.093 45.542 1.00 97.94 87 GLU A C 1
ATOM 775 O O . GLU A 1 87 ? -24.866 -6.499 46.630 1.00 97.94 87 GLU A O 1
ATOM 780 N N . GLU A 1 88 ? -24.699 -4.861 45.102 1.00 98.12 88 GLU A N 1
ATOM 781 C CA . GLU A 1 88 ? -25.497 -3.871 45.829 1.00 98.12 88 GLU A CA 1
ATOM 782 C C . GLU A 1 88 ? -26.932 -4.358 46.052 1.00 98.12 88 GLU A C 1
ATOM 784 O O . GLU A 1 88 ? -27.433 -4.327 47.180 1.00 98.12 88 GLU A O 1
ATOM 789 N N . ALA A 1 89 ? -27.571 -4.937 45.030 1.00 97.94 89 ALA A N 1
ATOM 790 C CA . ALA A 1 89 ? -28.896 -5.541 45.160 1.00 97.94 89 ALA A CA 1
ATOM 791 C C . ALA A 1 89 ? -28.911 -6.698 46.179 1.00 97.94 89 ALA A C 1
ATOM 793 O O . ALA A 1 89 ? -29.859 -6.835 46.963 1.00 97.94 89 ALA A O 1
ATOM 794 N N . LYS A 1 90 ? -27.856 -7.527 46.227 1.00 98.06 90 LYS A N 1
ATOM 795 C CA . LYS A 1 90 ? -27.696 -8.577 47.251 1.00 98.06 90 LYS A CA 1
ATOM 796 C C . LYS A 1 90 ? -27.534 -7.972 48.651 1.00 98.06 90 LYS A C 1
ATOM 798 O O . LYS A 1 90 ? -28.202 -8.435 49.581 1.00 98.06 90 LYS A O 1
ATOM 803 N N . LYS A 1 91 ? -26.702 -6.936 48.812 1.00 98.00 91 LYS A N 1
ATOM 804 C CA . LYS A 1 91 ? -26.511 -6.202 50.079 1.00 98.00 91 LYS A CA 1
ATOM 805 C C . LYS A 1 91 ? -27.830 -5.584 50.566 1.00 98.00 91 LYS A C 1
ATOM 807 O O . LYS A 1 91 ? -28.217 -5.794 51.719 1.00 98.00 91 LYS A O 1
ATOM 812 N N . TRP A 1 92 ? -28.587 -4.939 49.679 1.00 97.19 92 TRP A N 1
ATOM 813 C CA . TRP A 1 92 ? -29.911 -4.384 49.971 1.00 97.19 92 TRP A CA 1
ATOM 814 C C . TRP A 1 92 ? -30.919 -5.457 50.402 1.00 97.19 92 TRP A C 1
ATOM 816 O O . TRP A 1 92 ? -31.564 -5.322 51.447 1.00 97.19 92 TRP A O 1
ATOM 826 N N . LYS A 1 93 ? -31.009 -6.578 49.667 1.00 97.44 93 LYS A N 1
ATOM 827 C CA . LYS A 1 93 ? -31.867 -7.722 50.034 1.00 97.44 93 LYS A CA 1
ATOM 828 C C . LYS A 1 93 ? -31.515 -8.272 51.421 1.00 97.44 93 LYS A C 1
ATOM 830 O O . LYS A 1 93 ? -32.421 -8.511 52.224 1.00 97.44 93 LYS A O 1
ATOM 835 N N . LYS A 1 94 ? -30.221 -8.421 51.742 1.00 97.25 94 LYS A N 1
ATOM 836 C CA . LYS A 1 94 ? -29.754 -8.829 53.082 1.00 97.25 94 LYS A CA 1
ATOM 837 C C . LYS A 1 94 ? -30.185 -7.821 54.160 1.00 97.25 94 LYS A C 1
ATOM 839 O O . LYS A 1 94 ? -30.743 -8.235 55.179 1.00 97.25 94 LYS A O 1
ATOM 844 N N . LYS A 1 95 ? -30.018 -6.510 53.930 1.00 97.00 95 LYS A N 1
ATOM 845 C CA . LYS A 1 95 ? -30.438 -5.439 54.863 1.00 97.00 95 LYS A CA 1
ATOM 846 C C . LYS A 1 95 ? -31.956 -5.444 55.098 1.00 97.00 95 LYS A C 1
ATOM 848 O O . LYS A 1 95 ? -32.394 -5.381 56.248 1.00 97.00 95 LYS A O 1
ATOM 853 N N . LYS A 1 96 ? -32.765 -5.611 54.042 1.00 97.25 96 LYS A N 1
ATOM 854 C CA . LYS A 1 96 ? -34.238 -5.708 54.126 1.00 97.25 96 LYS A CA 1
ATOM 855 C C . LYS A 1 96 ? -34.685 -6.932 54.935 1.00 97.25 96 LYS A C 1
ATOM 857 O O . LYS A 1 96 ? -35.524 -6.790 55.824 1.00 97.25 96 LYS A O 1
ATOM 862 N N . LYS A 1 97 ? -34.090 -8.111 54.697 1.00 96.75 97 LYS A N 1
ATOM 863 C CA . LYS A 1 97 ? -34.363 -9.332 55.484 1.00 96.75 97 LYS A CA 1
ATOM 864 C C . LYS A 1 97 ? -34.011 -9.147 56.968 1.00 96.75 97 LYS A C 1
ATOM 866 O O . LYS A 1 97 ? -34.835 -9.471 57.819 1.00 96.75 97 LYS A O 1
ATOM 871 N N . LYS A 1 98 ? -32.846 -8.562 57.289 1.00 96.31 98 LYS A N 1
ATOM 872 C CA . LYS A 1 98 ? -32.451 -8.248 58.680 1.00 96.31 98 LYS A CA 1
ATOM 873 C C . LYS A 1 98 ? -33.449 -7.301 59.365 1.00 96.31 98 LYS A C 1
ATOM 875 O O . LYS A 1 98 ? -33.866 -7.581 60.484 1.00 96.31 98 LYS A O 1
ATOM 880 N N . LYS A 1 99 ? -33.889 -6.227 58.690 1.00 95.31 99 LYS A N 1
ATOM 881 C CA . LYS A 1 99 ? -34.916 -5.304 59.220 1.00 95.31 99 LYS A CA 1
ATOM 882 C C . LYS A 1 99 ? -36.250 -6.013 59.496 1.00 95.31 99 LYS A C 1
ATOM 884 O O . LYS A 1 99 ? -36.821 -5.803 60.561 1.00 95.31 99 LYS A O 1
ATOM 889 N N . LYS A 1 100 ? -36.728 -6.875 58.584 1.00 95.69 100 LYS A N 1
ATOM 890 C CA . LYS A 1 100 ? -37.958 -7.667 58.795 1.00 95.69 100 LYS A CA 1
ATOM 891 C C . LYS A 1 100 ? -37.839 -8.603 60.005 1.00 95.69 100 LYS A C 1
ATOM 893 O O . LYS A 1 100 ? -38.730 -8.593 60.845 1.00 95.69 100 LYS A O 1
ATOM 898 N N . LYS A 1 101 ? -36.723 -9.335 60.139 1.00 94.94 101 LYS A N 1
ATOM 899 C CA . LYS A 1 101 ? -36.461 -10.201 61.306 1.00 94.94 101 LYS A CA 1
ATOM 900 C C . LYS A 1 101 ? -36.461 -9.412 62.622 1.00 94.94 101 LYS A C 1
ATOM 902 O O . LYS A 1 101 ? -37.121 -9.827 63.564 1.00 94.94 101 LYS A O 1
ATOM 907 N N . LYS A 1 102 ? -35.793 -8.249 62.671 1.00 93.44 102 LYS A N 1
ATOM 908 C CA . LYS A 1 102 ? -35.807 -7.366 63.856 1.00 93.44 102 LYS A CA 1
ATOM 909 C C . LYS A 1 102 ? -37.221 -6.883 64.210 1.00 93.44 102 LYS A C 1
ATOM 911 O O . LYS A 1 102 ? -37.578 -6.890 65.379 1.00 93.44 102 LYS A O 1
ATOM 916 N N . LYS A 1 103 ? -38.034 -6.489 63.218 1.00 91.81 103 LYS A N 1
ATOM 917 C CA . LYS A 1 103 ? -39.437 -6.092 63.448 1.00 91.81 103 LYS A CA 1
ATOM 918 C C . LYS A 1 103 ? -40.293 -7.250 63.971 1.00 91.81 103 LYS A C 1
ATOM 920 O O . LYS A 1 103 ? -41.097 -7.014 64.860 1.00 91.81 103 LYS A O 1
ATOM 925 N N . LYS A 1 104 ? -40.113 -8.471 63.446 1.00 91.56 104 LYS A N 1
ATOM 926 C CA . LYS A 1 104 ? -40.842 -9.662 63.914 1.00 91.56 104 LYS A CA 1
ATOM 927 C C . LYS A 1 104 ? -40.528 -9.961 65.384 1.00 91.56 104 LYS A C 1
ATOM 929 O O . LYS A 1 104 ? -41.450 -9.979 66.185 1.00 91.56 104 LYS A O 1
ATOM 934 N N . LYS A 1 105 ? -39.236 -10.017 65.740 1.00 88.62 105 LYS A N 1
ATOM 935 C CA . LYS A 1 105 ? -38.793 -10.207 67.132 1.00 88.62 105 LYS A CA 1
ATOM 936 C C . LYS A 1 105 ? -39.381 -9.163 68.085 1.00 88.62 105 LYS A C 1
ATOM 938 O O . LYS A 1 105 ? -39.873 -9.524 69.138 1.00 88.62 105 LYS A O 1
ATOM 943 N N . LYS A 1 106 ? -39.398 -7.879 67.693 1.00 84.62 106 LYS A N 1
ATOM 944 C CA . LYS A 1 106 ? -40.005 -6.808 68.508 1.00 84.62 106 LYS A CA 1
ATOM 945 C C . LYS A 1 106 ? -41.517 -6.964 68.714 1.00 84.62 106 LYS A C 1
ATOM 947 O O . LYS A 1 106 ? -42.025 -6.485 69.718 1.00 84.62 106 LYS A O 1
ATOM 952 N N . LYS A 1 107 ? -42.245 -7.548 67.755 1.00 81.88 107 LYS A N 1
ATOM 953 C CA . LYS A 1 107 ? -43.680 -7.832 67.915 1.00 81.88 107 LYS A CA 1
ATOM 954 C C . LYS A 1 107 ? -43.895 -9.020 68.851 1.00 81.88 107 LYS A C 1
ATOM 956 O O . LYS A 1 107 ? -44.728 -8.922 69.735 1.00 81.88 107 LYS A O 1
ATOM 961 N N . GLU A 1 108 ? -43.101 -10.077 68.687 1.00 79.19 108 GLU A N 1
ATOM 962 C CA . GLU A 1 108 ? -43.120 -11.257 69.563 1.00 79.19 108 GLU A CA 1
ATOM 963 C C . GLU A 1 108 ? -42.811 -10.864 71.024 1.00 79.19 108 GLU A C 1
ATOM 965 O O . GLU A 1 108 ? -43.578 -11.205 71.917 1.00 79.19 108 GLU A O 1
ATOM 970 N N . THR A 1 109 ? -41.786 -10.037 71.279 1.00 70.38 109 THR A N 1
ATOM 971 C CA . THR A 1 109 ? -41.476 -9.563 72.644 1.00 70.38 109 THR A CA 1
ATOM 972 C C . THR A 1 109 ? -42.502 -8.580 73.214 1.00 70.38 109 THR A C 1
ATOM 974 O O . THR A 1 109 ? -42.668 -8.533 74.424 1.00 70.38 109 THR A O 1
ATOM 977 N N . LYS A 1 110 ? -43.215 -7.801 72.385 1.00 61.34 110 LYS A N 1
ATOM 978 C CA . LYS A 1 110 ? -44.312 -6.936 72.866 1.00 61.34 110 LYS A CA 1
ATOM 979 C C . LYS A 1 110 ? -45.557 -7.724 73.280 1.00 61.34 110 LYS A C 1
ATOM 981 O O . LYS A 1 110 ? -46.271 -7.270 74.159 1.00 61.34 110 LYS A O 1
ATOM 986 N N . ILE A 1 111 ? -45.802 -8.877 72.659 1.00 58.00 111 ILE A N 1
ATOM 987 C CA . ILE A 1 111 ? -46.908 -9.771 73.027 1.00 58.00 111 ILE A CA 1
ATOM 988 C C . ILE A 1 111 ? -46.548 -10.529 74.313 1.00 58.00 111 ILE A C 1
ATOM 990 O O . ILE A 1 111 ? -47.328 -10.524 75.253 1.00 58.00 111 ILE A O 1
ATOM 994 N N . SER A 1 112 ? -45.323 -11.058 74.417 1.00 53.94 112 SER A N 1
ATOM 995 C CA . SER A 1 112 ? -44.841 -11.739 75.633 1.00 53.94 112 SER A CA 1
ATOM 996 C C . SER A 1 112 ? -44.693 -10.809 76.851 1.00 53.94 112 SER A C 1
ATOM 998 O O . SER A 1 112 ? -44.889 -11.250 77.976 1.00 53.94 112 SER A O 1
ATOM 1000 N N . SER A 1 113 ? -44.399 -9.521 76.650 1.00 51.34 113 SER A N 1
ATOM 1001 C CA . SER A 1 113 ? -44.307 -8.538 77.741 1.00 51.34 113 SER A CA 1
ATOM 1002 C C . SER A 1 113 ? -45.667 -8.052 78.255 1.00 51.34 113 SER A C 1
ATOM 1004 O O . SER A 1 113 ? -45.695 -7.435 79.316 1.00 51.34 113 SER A O 1
ATOM 1006 N N . SER A 1 114 ? -46.770 -8.267 77.528 1.00 52.81 114 SER A N 1
ATOM 1007 C CA . SER A 1 114 ? -48.099 -7.813 77.966 1.00 52.81 114 SER A CA 1
ATOM 1008 C C . SER A 1 114 ? -48.815 -8.820 78.874 1.00 52.81 114 SER A C 1
ATOM 1010 O O . SER A 1 114 ? -49.790 -8.436 79.512 1.00 52.81 114 SER A O 1
ATOM 1012 N N . ASP A 1 115 ? -48.327 -10.063 78.957 1.00 53.47 115 ASP A N 1
ATOM 1013 C CA . ASP A 1 115 ? -48.868 -11.109 79.843 1.00 53.47 115 ASP A CA 1
ATOM 1014 C C . ASP A 1 115 ? -48.080 -11.275 81.152 1.00 53.47 115 ASP A C 1
ATOM 1016 O O . ASP A 1 115 ? -48.573 -11.890 82.090 1.00 53.47 115 ASP A O 1
ATOM 1020 N N . MET A 1 116 ? -46.880 -10.696 81.272 1.00 52.91 116 MET A N 1
ATOM 1021 C CA . MET A 1 116 ? -46.050 -10.837 82.481 1.00 52.91 116 MET A CA 1
ATOM 1022 C C . MET A 1 116 ? -46.376 -9.848 83.614 1.00 52.91 116 MET A C 1
ATOM 1024 O O . MET A 1 116 ? -45.729 -9.895 84.653 1.00 52.91 116 MET A O 1
ATOM 1028 N N . TRP A 1 117 ? -47.370 -8.968 83.445 1.00 53.41 117 TRP A N 1
ATOM 1029 C CA . TRP A 1 117 ? -47.760 -7.976 84.463 1.00 53.41 117 TRP A CA 1
ATOM 1030 C C . TRP A 1 117 ? -49.122 -8.249 85.122 1.00 53.41 117 TRP A C 1
ATOM 1032 O O . TRP A 1 117 ? -49.643 -7.391 85.830 1.00 53.41 117 TRP A O 1
ATOM 1042 N N . ARG A 1 118 ? -49.706 -9.445 84.948 1.00 52.16 118 ARG A N 1
ATOM 1043 C CA . ARG A 1 118 ? -50.789 -9.915 85.829 1.00 52.16 118 ARG A CA 1
ATOM 1044 C C . ARG A 1 118 ? -50.207 -10.802 86.921 1.00 52.16 118 ARG A C 1
ATOM 1046 O O . ARG A 1 118 ? -50.180 -12.017 86.790 1.00 52.16 118 ARG A O 1
ATOM 1053 N N . GLY A 1 119 ? -49.776 -10.166 88.004 1.00 55.31 119 GLY A N 1
ATOM 1054 C CA . GLY A 1 119 ? -49.527 -10.839 89.274 1.00 55.31 119 GLY A CA 1
ATOM 1055 C C . GLY A 1 119 ? -48.060 -10.907 89.662 1.00 55.31 119 GLY A C 1
ATOM 1056 O O . GLY A 1 119 ? -47.430 -11.939 89.488 1.00 55.31 119 GLY A O 1
ATOM 1057 N N . GLN A 1 120 ? -47.550 -9.831 90.255 1.00 47.50 120 GLN A N 1
ATOM 1058 C CA . GLN A 1 120 ? -46.733 -9.917 91.464 1.00 47.50 120 GLN A CA 1
ATOM 1059 C C . GLN A 1 120 ? -46.809 -8.570 92.196 1.00 47.50 120 GLN A C 1
ATOM 1061 O O . GLN A 1 120 ? -46.763 -7.514 91.566 1.00 47.50 120 GLN A O 1
ATOM 1066 N N . GLY A 1 121 ? -47.075 -8.650 93.503 1.00 46.69 121 GLY A N 1
ATOM 1067 C CA . GLY A 1 121 ? -47.308 -7.531 94.417 1.00 46.69 121 GLY A CA 1
ATOM 1068 C C . GLY A 1 121 ? -46.050 -6.706 94.715 1.00 46.69 121 GLY A C 1
ATOM 1069 O O . GLY A 1 121 ? -45.021 -6.897 94.068 1.00 46.69 121 GLY A O 1
ATOM 1070 N N . PRO A 1 122 ? -46.137 -5.751 95.653 1.00 49.94 122 PRO A N 1
ATOM 1071 C CA . PRO A 1 122 ? -45.108 -4.744 95.828 1.00 49.94 122 PRO A CA 1
ATOM 1072 C C . PRO A 1 122 ? -43.929 -5.240 96.679 1.00 49.94 122 PRO A C 1
ATOM 1074 O O . PRO A 1 122 ? -44.092 -6.068 97.570 1.00 49.94 122 PRO A O 1
ATOM 1077 N N . ASP A 1 123 ? -42.791 -4.590 96.422 1.00 51.22 123 ASP A N 1
ATOM 1078 C CA . ASP A 1 123 ? -41.759 -4.208 97.394 1.00 51.22 123 ASP A CA 1
ATOM 1079 C C . ASP A 1 123 ? -40.662 -5.222 97.760 1.00 51.22 123 ASP A C 1
ATOM 1081 O O . ASP A 1 123 ? -40.830 -6.021 98.671 1.00 51.22 123 ASP A O 1
ATOM 1085 N N . VAL A 1 124 ? -39.491 -5.110 97.105 1.00 50.75 124 VAL A N 1
ATOM 1086 C CA . VAL A 1 124 ? -38.175 -5.397 97.716 1.00 50.75 124 VAL A CA 1
ATOM 1087 C C . VAL A 1 124 ? -37.085 -4.576 96.999 1.00 50.75 124 VAL A C 1
ATOM 1089 O O . VAL A 1 124 ? -36.748 -4.832 95.842 1.00 50.75 124 VAL A O 1
ATOM 1092 N N . THR A 1 125 ? -36.514 -3.585 97.685 1.00 55.28 125 THR A N 1
ATOM 1093 C CA . THR A 1 125 ? -35.188 -3.019 97.368 1.00 55.28 125 THR A CA 1
ATOM 1094 C C . THR A 1 125 ? -34.099 -3.932 97.949 1.00 55.28 125 THR A C 1
ATOM 1096 O O . THR A 1 125 ? -34.324 -4.558 98.984 1.00 55.28 125 THR A O 1
ATOM 1099 N N . PRO A 1 126 ? -32.913 -4.035 97.315 1.00 50.31 126 PRO A N 1
ATOM 1100 C CA . PRO A 1 126 ? -31.744 -3.571 98.064 1.00 50.31 126 PRO A CA 1
ATOM 1101 C C . PRO A 1 126 ? -30.654 -2.890 97.215 1.00 50.31 126 PRO A C 1
ATOM 1103 O O . PRO A 1 126 ? -30.254 -3.354 96.151 1.00 50.31 126 PRO A O 1
ATOM 1106 N N . THR A 1 127 ? -30.196 -1.771 97.774 1.00 50.38 127 THR A N 1
ATOM 1107 C CA . THR A 1 127 ? -28.800 -1.433 98.095 1.00 50.38 127 THR A CA 1
ATOM 1108 C C . THR A 1 127 ? -27.733 -1.479 96.993 1.00 50.38 127 THR A C 1
ATOM 1110 O O . THR A 1 127 ? -27.334 -2.520 96.485 1.00 50.38 127 THR A O 1
ATOM 1113 N N . ILE A 1 128 ? -27.219 -0.282 96.706 1.00 42.75 128 ILE A N 1
ATOM 1114 C CA . ILE A 1 128 ? -26.040 0.035 95.898 1.00 42.75 128 ILE A CA 1
ATOM 1115 C C . ILE A 1 128 ? -24.782 -0.202 96.749 1.00 42.75 128 ILE A C 1
ATOM 1117 O O . ILE A 1 128 ? -24.648 0.442 97.786 1.00 42.75 128 ILE A O 1
ATOM 1121 N N . ASP A 1 129 ? -23.850 -1.037 96.283 1.00 50.03 129 ASP A N 1
ATOM 1122 C CA . ASP A 1 129 ? -22.461 -1.068 96.773 1.00 50.03 129 ASP A CA 1
ATOM 1123 C C . ASP A 1 129 ? -21.576 -0.173 95.878 1.00 50.03 129 ASP A C 1
ATOM 1125 O O . ASP A 1 129 ? -21.427 -0.456 94.683 1.00 50.03 129 ASP A O 1
ATOM 1129 N N . PRO A 1 130 ? -20.973 0.914 96.399 1.00 51.03 130 PRO A N 1
ATOM 1130 C CA . PRO A 1 130 ? -20.033 1.745 95.663 1.00 51.03 130 PRO A CA 1
ATOM 1131 C C . PRO A 1 130 ? -18.604 1.289 95.979 1.00 51.03 130 PRO A C 1
ATOM 1133 O O . PRO A 1 130 ? -17.967 1.789 96.900 1.00 51.03 130 PRO A O 1
ATOM 1136 N N . GLY A 1 131 ? -18.082 0.326 95.223 1.00 49.50 131 GLY A N 1
ATOM 1137 C CA . GLY A 1 131 ? -16.729 -0.164 95.477 1.00 49.50 131 GLY A CA 1
ATOM 1138 C C . GLY A 1 131 ? -16.187 -1.050 94.372 1.00 49.50 131 GLY A C 1
ATOM 1139 O O . GLY A 1 131 ? -16.191 -2.262 94.519 1.00 49.50 131 GLY A O 1
ATOM 1140 N N . LEU A 1 132 ? -15.732 -0.441 93.274 1.00 42.53 132 LEU A N 1
ATOM 1141 C CA . LEU A 1 132 ? -14.559 -0.883 92.507 1.00 42.53 132 LEU A CA 1
ATOM 1142 C C . LEU A 1 132 ? -14.211 0.211 91.484 1.00 42.53 132 LEU A C 1
ATOM 1144 O O . LEU A 1 132 ? -14.523 0.146 90.294 1.00 42.53 132 LEU A O 1
ATOM 1148 N N . THR A 1 133 ? -13.616 1.287 91.987 1.00 50.56 133 THR A N 1
ATOM 1149 C CA . THR A 1 133 ? -12.703 2.101 91.191 1.00 50.56 133 THR A CA 1
ATOM 1150 C C . THR A 1 133 ? -11.403 1.326 90.972 1.00 50.56 133 THR A C 1
ATOM 1152 O O . THR A 1 133 ? -11.051 0.468 91.774 1.00 50.56 133 THR A O 1
ATOM 1155 N N . ASP A 1 134 ? -10.709 1.685 89.891 1.00 44.59 134 ASP A N 1
ATOM 1156 C CA . ASP A 1 134 ? -9.247 1.666 89.720 1.00 44.59 134 ASP A CA 1
ATOM 1157 C C . ASP A 1 134 ? -8.712 0.801 88.574 1.00 44.59 134 ASP A C 1
ATOM 1159 O O . ASP A 1 134 ? -8.948 -0.399 88.473 1.00 44.59 134 ASP A O 1
ATOM 1163 N N . GLY A 1 135 ? -7.913 1.452 87.721 1.00 39.69 135 GLY A N 1
ATOM 1164 C CA . GLY A 1 135 ? -6.909 0.775 86.901 1.00 39.69 135 GLY A CA 1
ATOM 1165 C C . GLY A 1 135 ? -6.990 1.038 85.403 1.00 39.69 135 GLY A C 1
ATOM 1166 O O . GLY A 1 135 ? -7.400 0.185 84.626 1.00 39.69 135 GLY A O 1
ATOM 1167 N N . LYS A 1 136 ? -6.551 2.226 84.988 1.00 46.19 136 LYS A N 1
ATOM 1168 C CA . LYS A 1 136 ? -6.236 2.591 83.596 1.00 46.19 136 LYS A CA 1
ATOM 1169 C C . LYS A 1 136 ? -4.866 1.958 83.166 1.00 46.19 136 LYS A C 1
ATOM 1171 O O . LYS A 1 136 ? -4.344 1.127 83.896 1.00 46.19 136 LYS A O 1
ATOM 1176 N N . PRO A 1 137 ? -4.251 2.379 82.042 1.00 52.16 137 PRO A N 1
ATOM 1177 C CA . PRO A 1 137 ? -3.972 1.662 80.783 1.00 52.16 137 PRO A CA 1
ATOM 1178 C C . PRO A 1 137 ? -2.569 0.985 80.650 1.00 52.16 137 PRO A C 1
ATOM 1180 O O . PRO A 1 137 ? -1.741 1.140 81.534 1.00 52.16 137 PRO A O 1
ATOM 1183 N N . GLU A 1 138 ? -2.359 0.269 79.520 1.00 47.66 138 GLU A N 1
ATOM 1184 C CA . GLU A 1 138 ? -1.122 -0.138 78.766 1.00 47.66 138 GLU A CA 1
ATOM 1185 C C . GLU A 1 138 ? 0.290 0.257 79.293 1.00 47.66 138 GLU A C 1
ATOM 1187 O O . GLU A 1 138 ? 0.400 1.346 79.852 1.00 47.66 138 GLU A O 1
ATOM 1192 N N . PRO A 1 139 ? 1.408 -0.496 79.033 1.00 57.75 139 PRO A N 1
ATOM 1193 C CA . PRO A 1 139 ? 1.945 -0.693 77.661 1.00 57.75 139 PRO A CA 1
ATOM 1194 C C . PRO A 1 139 ? 2.880 -1.911 77.369 1.00 57.75 139 PRO A C 1
ATOM 1196 O O . PRO A 1 139 ? 3.271 -2.667 78.248 1.00 57.75 139 PRO A O 1
ATOM 1199 N N . GLU A 1 140 ? 3.202 -2.055 76.072 1.00 50.91 140 GLU A N 1
ATOM 1200 C CA . GLU A 1 140 ? 4.445 -2.542 75.421 1.00 50.91 140 GLU A CA 1
ATOM 1201 C C . GLU A 1 140 ? 5.324 -3.638 76.063 1.00 50.91 140 GLU A C 1
ATOM 1203 O O . GLU A 1 140 ? 5.798 -3.495 77.180 1.00 50.91 140 GLU A O 1
ATOM 1208 N N . SER A 1 141 ? 5.743 -4.632 75.259 1.00 42.09 141 SER A N 1
ATOM 1209 C CA . SER A 1 141 ? 7.172 -4.998 75.114 1.00 42.09 141 SER A CA 1
ATOM 1210 C C . SER A 1 141 ? 7.377 -6.159 74.127 1.00 42.09 141 SER A C 1
ATOM 1212 O O . SER A 1 141 ? 6.950 -7.284 74.362 1.00 42.09 141 SER A O 1
ATOM 1214 N N . ASN A 1 142 ? 8.069 -5.840 73.029 1.00 46.19 142 ASN A N 1
ATOM 1215 C CA . ASN A 1 142 ? 9.188 -6.576 72.429 1.00 46.19 142 ASN A CA 1
ATOM 1216 C C . ASN A 1 142 ? 9.119 -8.115 72.294 1.00 46.19 142 ASN A C 1
ATOM 1218 O O . ASN A 1 142 ? 9.125 -8.846 73.277 1.00 46.19 142 ASN A O 1
ATOM 1222 N N . ARG A 1 143 ? 9.400 -8.621 71.083 1.00 40.59 143 ARG A N 1
ATOM 1223 C CA . ARG A 1 143 ? 10.784 -8.987 70.711 1.00 40.59 143 ARG A CA 1
ATOM 1224 C C . ARG A 1 143 ? 10.899 -9.578 69.290 1.00 40.59 143 ARG A C 1
ATOM 1226 O O . ARG A 1 143 ? 10.300 -10.594 68.975 1.00 40.59 143 ARG A O 1
ATOM 1233 N N . VAL A 1 144 ? 11.780 -8.922 68.522 1.00 46.06 144 VAL A N 1
ATOM 1234 C CA . VAL A 1 144 ? 12.926 -9.487 67.774 1.00 46.06 144 VAL A CA 1
ATOM 1235 C C . VAL A 1 144 ? 12.597 -10.287 66.497 1.00 46.06 144 VAL A C 1
ATOM 1237 O O . VAL A 1 144 ? 12.048 -11.374 66.544 1.00 46.06 144 VAL A O 1
ATOM 1240 N N . SER A 1 145 ? 12.777 -9.702 65.307 1.00 51.59 145 SER A N 1
ATOM 1241 C CA . SER A 1 145 ? 14.027 -9.567 64.519 1.00 51.59 145 SER A CA 1
ATOM 1242 C C . SER A 1 145 ? 14.492 -10.859 63.839 1.00 51.59 145 SER A C 1
ATOM 1244 O O . SER A 1 145 ? 14.857 -11.818 64.511 1.00 51.59 145 SER A O 1
ATOM 1246 N N . SER A 1 146 ? 14.606 -10.814 62.510 1.00 46.22 146 SER A N 1
ATOM 1247 C CA . SER A 1 146 ? 15.726 -11.384 61.749 1.00 46.22 146 SER A CA 1
ATOM 1248 C C . SER A 1 146 ? 15.783 -10.711 60.376 1.00 46.22 146 SER A C 1
ATOM 1250 O O . SER A 1 146 ? 14.788 -10.597 59.667 1.00 46.22 146 SER A O 1
ATOM 1252 N N . THR A 1 147 ? 16.962 -10.190 60.098 1.00 56.31 147 THR A N 1
ATOM 1253 C CA . THR A 1 147 ? 17.381 -9.155 59.152 1.00 56.31 147 THR A CA 1
ATOM 1254 C C . THR A 1 147 ? 17.615 -9.679 57.713 1.00 56.31 147 THR A C 1
ATOM 1256 O O . THR A 1 147 ? 17.502 -10.878 57.468 1.00 56.31 147 THR A O 1
ATOM 1259 N N . PRO A 1 148 ? 17.891 -8.780 56.741 1.00 63.94 148 PRO A N 1
ATOM 1260 C CA . PRO A 1 148 ? 17.837 -9.016 55.295 1.00 63.94 148 PRO A CA 1
ATOM 1261 C C . PRO A 1 148 ? 19.188 -9.453 54.718 1.00 63.94 148 PRO A C 1
ATOM 1263 O O . PRO A 1 148 ? 20.201 -9.265 55.377 1.00 63.94 148 PRO A O 1
ATOM 1266 N N . LEU A 1 149 ? 19.225 -9.897 53.453 1.00 46.44 149 LEU A N 1
ATOM 1267 C CA . LEU A 1 149 ? 20.388 -9.714 52.568 1.00 46.44 149 LEU A CA 1
ATOM 1268 C C . LEU A 1 149 ? 20.012 -9.914 51.088 1.00 46.44 149 LEU A C 1
ATOM 1270 O O . LEU A 1 149 ? 19.486 -10.947 50.680 1.00 46.44 149 LEU A O 1
ATOM 1274 N N . LEU A 1 150 ? 20.298 -8.881 50.294 1.00 57.38 150 LEU A N 1
ATOM 1275 C CA . LEU A 1 150 ? 20.420 -8.924 48.836 1.00 57.38 150 LEU A CA 1
ATOM 1276 C C . LEU A 1 150 ? 21.595 -9.831 48.433 1.00 57.38 150 LEU A C 1
ATOM 1278 O O . LEU A 1 150 ? 22.552 -9.965 49.196 1.00 57.38 150 LEU A O 1
ATOM 1282 N N . PRO A 1 151 ? 21.624 -10.274 47.169 1.00 56.12 151 PRO A N 1
ATOM 1283 C CA . PRO A 1 151 ? 22.857 -10.123 46.413 1.00 56.12 151 PRO A CA 1
ATOM 1284 C C . PRO A 1 151 ? 22.635 -9.261 45.169 1.00 56.12 151 PRO A C 1
ATOM 1286 O O . PRO A 1 151 ? 21.856 -9.567 44.268 1.00 56.12 151 PRO A O 1
ATOM 1289 N N . THR A 1 152 ? 23.387 -8.167 45.135 1.00 54.72 152 THR A N 1
ATOM 1290 C CA . THR A 1 152 ? 23.929 -7.554 43.926 1.00 54.72 152 THR A CA 1
ATOM 1291 C C . THR A 1 152 ? 24.708 -8.597 43.115 1.00 54.72 152 THR A C 1
ATOM 1293 O O . THR A 1 152 ? 25.649 -9.192 43.634 1.00 54.72 152 THR A O 1
ATOM 1296 N N . GLY A 1 153 ? 24.355 -8.786 41.845 1.00 44.34 153 GLY A N 1
ATOM 1297 C CA . GLY A 1 153 ? 25.169 -9.487 40.844 1.00 44.34 153 GLY A CA 1
ATOM 1298 C C . GLY A 1 153 ? 25.051 -8.706 39.537 1.00 44.34 153 GLY A C 1
ATOM 1299 O O . GLY A 1 153 ? 23.962 -8.598 38.984 1.00 44.34 153 GLY A O 1
ATOM 1300 N N . SER A 1 154 ? 26.014 -7.834 39.251 1.00 48.22 154 SER A N 1
ATOM 1301 C CA . SER A 1 154 ? 27.278 -8.120 38.561 1.00 48.22 154 SER A CA 1
ATOM 1302 C C . SER A 1 154 ? 27.105 -8.163 37.042 1.00 48.22 154 SER A C 1
ATOM 1304 O O . SER A 1 154 ? 26.397 -8.983 36.462 1.00 48.22 154 SER A O 1
ATOM 1306 N N . GLU A 1 155 ? 27.774 -7.205 36.405 1.00 49.00 155 GLU A N 1
ATOM 1307 C CA . GLU A 1 155 ? 28.077 -7.191 34.986 1.00 49.00 155 GLU A CA 1
ATOM 1308 C C . GLU A 1 155 ? 28.671 -8.538 34.560 1.00 49.00 155 GLU A C 1
ATOM 1310 O O . GLU A 1 155 ? 29.686 -8.978 35.096 1.00 49.00 155 GLU A O 1
ATOM 1315 N N . VAL A 1 156 ? 28.093 -9.151 33.527 1.00 52.50 156 VAL A N 1
ATOM 1316 C CA . VAL A 1 156 ? 28.830 -10.078 32.667 1.00 52.50 156 VAL A CA 1
ATOM 1317 C C . VAL A 1 156 ? 28.803 -9.512 31.257 1.00 52.50 156 VAL A C 1
ATOM 1319 O O . VAL A 1 156 ? 27.885 -9.704 30.462 1.00 52.50 156 VAL A O 1
ATOM 1322 N N . ARG A 1 157 ? 29.874 -8.775 30.978 1.00 50.94 157 ARG A N 1
ATOM 1323 C CA . ARG A 1 157 ? 30.400 -8.479 29.653 1.00 50.94 157 ARG A CA 1
ATOM 1324 C C . ARG A 1 157 ? 30.802 -9.806 29.000 1.00 50.94 157 ARG A C 1
ATOM 1326 O O . ARG A 1 157 ? 31.908 -10.288 29.206 1.00 50.94 157 ARG A O 1
ATOM 1333 N N . GLY A 1 158 ? 29.900 -10.387 28.214 1.00 44.97 158 GLY A N 1
ATOM 1334 C CA . GLY A 1 158 ? 30.181 -11.513 27.324 1.00 44.97 158 GLY A CA 1
ATOM 1335 C C . GLY A 1 158 ? 30.280 -11.042 25.875 1.00 44.97 158 GLY A C 1
ATOM 1336 O O . GLY A 1 158 ? 29.272 -10.739 25.243 1.00 44.97 158 GLY A O 1
ATOM 1337 N N . HIS A 1 159 ? 31.505 -10.944 25.361 1.00 47.56 159 HIS A N 1
ATOM 1338 C CA . HIS A 1 159 ? 31.791 -10.924 23.927 1.00 47.56 159 HIS A CA 1
ATOM 1339 C C . HIS A 1 159 ? 31.460 -12.290 23.302 1.00 47.56 159 HIS A C 1
ATOM 1341 O O . HIS A 1 159 ? 31.813 -13.316 23.871 1.00 47.56 159 HIS A O 1
ATOM 1347 N N . GLY A 1 160 ? 30.900 -12.279 22.088 1.00 44.25 160 GLY A N 1
ATOM 1348 C CA . GLY A 1 160 ? 31.016 -13.388 21.133 1.00 44.25 160 GLY A CA 1
ATOM 1349 C C . GLY A 1 160 ? 29.821 -14.340 21.053 1.00 44.25 160 GLY A C 1
ATOM 1350 O O . GLY A 1 160 ? 29.717 -15.290 21.811 1.00 44.25 160 GLY A O 1
ATOM 1351 N N . HIS A 1 161 ? 28.931 -14.131 20.085 1.00 44.88 161 HIS A N 1
ATOM 1352 C CA . HIS A 1 161 ? 28.976 -14.852 18.807 1.00 44.88 161 HIS A CA 1
ATOM 1353 C C . HIS A 1 161 ? 27.757 -14.452 17.972 1.00 44.88 161 HIS A C 1
ATOM 1355 O O . HIS A 1 161 ? 26.610 -14.692 18.346 1.00 44.88 161 HIS A O 1
ATOM 1361 N N . GLY A 1 162 ? 28.014 -13.843 16.814 1.00 48.59 162 GLY A N 1
ATOM 1362 C CA . GLY A 1 162 ? 27.039 -13.831 15.736 1.00 48.59 162 GLY A CA 1
ATOM 1363 C C . GLY A 1 162 ? 26.783 -15.272 15.315 1.00 48.59 162 GLY A C 1
ATOM 1364 O O . GLY A 1 162 ? 27.667 -15.907 14.753 1.00 48.59 162 GLY A O 1
ATOM 1365 N N . PHE A 1 163 ? 25.597 -15.783 15.627 1.00 43.28 163 PHE A N 1
ATOM 1366 C CA . PHE A 1 163 ? 25.041 -16.943 14.949 1.00 43.28 163 PHE A CA 1
ATOM 1367 C C . PHE A 1 163 ? 23.984 -16.428 13.981 1.00 43.28 163 PHE A C 1
ATOM 1369 O O . PHE A 1 163 ? 22.948 -15.879 14.369 1.00 43.28 163 PHE A O 1
ATOM 1376 N N . ASP A 1 164 ? 24.324 -16.530 12.703 1.00 48.75 164 ASP A N 1
ATOM 1377 C CA . ASP A 1 164 ? 23.546 -16.052 11.580 1.00 48.75 164 ASP A CA 1
ATOM 1378 C C . ASP A 1 164 ? 22.143 -16.674 11.558 1.00 48.75 164 ASP A C 1
ATOM 1380 O O . ASP A 1 164 ? 21.937 -17.880 11.440 1.00 48.75 164 ASP A O 1
ATOM 1384 N N . SER A 1 165 ? 21.142 -15.797 11.612 1.00 52.97 165 SER A N 1
ATOM 1385 C CA . SER A 1 165 ? 19.696 -16.066 11.564 1.00 52.97 165 SER A CA 1
ATOM 1386 C C . SER A 1 165 ? 19.201 -16.574 10.188 1.00 52.97 165 SER A C 1
ATOM 1388 O O . SER A 1 165 ? 18.048 -16.359 9.797 1.00 52.97 165 SER A O 1
ATOM 1390 N N . VAL A 1 166 ? 20.067 -17.226 9.408 1.00 54.50 166 VAL A N 1
ATOM 1391 C CA . VAL A 1 166 ? 19.766 -17.663 8.037 1.00 54.50 166 VAL A CA 1
ATOM 1392 C C . VAL A 1 166 ? 19.433 -19.158 7.972 1.00 54.50 166 VAL A C 1
ATOM 1394 O O . V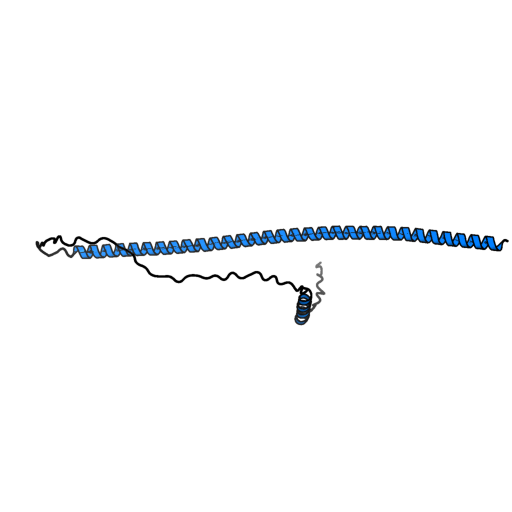AL A 1 166 ? 18.582 -19.536 7.171 1.00 54.50 166 VAL A O 1
ATOM 1397 N N . GLU A 1 167 ? 19.966 -19.994 8.869 1.00 54.84 167 GLU A N 1
ATOM 1398 C CA . GLU A 1 167 ? 19.823 -21.456 8.743 1.00 54.84 167 GLU A CA 1
ATOM 1399 C C . GLU A 1 167 ? 18.550 -22.053 9.368 1.00 54.84 167 GLU A C 1
ATOM 1401 O O . GLU A 1 167 ? 18.082 -23.098 8.926 1.00 54.84 167 GLU A O 1
ATOM 1406 N N . MET A 1 168 ? 17.878 -21.378 10.310 1.00 50.81 168 MET A N 1
ATOM 1407 C CA . MET A 1 168 ? 16.589 -21.892 10.817 1.00 50.81 168 MET A CA 1
ATOM 1408 C C . MET A 1 168 ? 15.406 -21.658 9.864 1.00 50.81 168 MET A C 1
ATOM 1410 O O . MET A 1 168 ? 14.361 -22.291 10.008 1.00 50.81 168 MET A O 1
ATOM 1414 N N . LYS A 1 169 ? 15.527 -20.762 8.875 1.00 54.50 169 LYS A N 1
ATOM 1415 C CA . LYS A 1 169 ? 14.425 -20.495 7.930 1.00 54.50 169 LYS A CA 1
ATOM 1416 C C . LYS A 1 169 ? 14.324 -21.539 6.821 1.00 54.50 169 LYS A C 1
ATOM 1418 O O . LYS A 1 169 ? 13.226 -21.772 6.323 1.00 54.50 169 LYS A O 1
ATOM 1423 N N . THR A 1 170 ? 15.430 -22.179 6.455 1.00 57.44 170 THR A N 1
ATOM 1424 C CA . THR A 1 170 ? 15.455 -23.253 5.454 1.00 57.44 170 THR A CA 1
ATOM 1425 C C . THR A 1 170 ? 14.852 -24.550 5.990 1.00 57.44 170 THR A C 1
ATOM 1427 O O . THR A 1 170 ? 14.113 -25.207 5.263 1.00 57.44 170 THR A O 1
ATOM 1430 N N . VAL A 1 171 ? 15.046 -24.874 7.274 1.00 57.66 171 VAL A N 1
ATOM 1431 C CA . VAL A 1 171 ? 14.475 -26.095 7.876 1.00 57.66 171 VAL A CA 1
ATOM 1432 C C . VAL A 1 171 ? 12.944 -26.018 7.998 1.00 57.66 171 VAL A C 1
ATOM 1434 O O . VAL A 1 171 ? 12.252 -26.999 7.738 1.00 57.66 171 VAL A O 1
ATOM 1437 N N . VAL A 1 1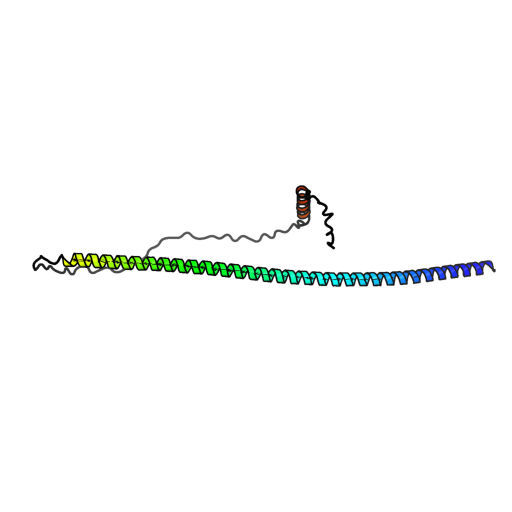72 ? 12.383 -24.841 8.304 1.00 59.22 172 VAL A N 1
ATOM 1438 C CA . VAL A 1 172 ? 10.919 -24.659 8.396 1.00 59.22 172 VAL A CA 1
ATOM 1439 C C . VAL A 1 172 ? 10.237 -24.726 7.022 1.00 59.22 172 VAL A C 1
ATOM 1441 O O . VAL A 1 172 ? 9.126 -25.242 6.921 1.00 59.22 172 VAL A O 1
ATOM 1444 N N . LEU A 1 173 ? 10.894 -24.253 5.957 1.00 58.34 173 LEU A N 1
ATOM 1445 C CA . LEU A 1 173 ? 10.353 -24.350 4.594 1.00 58.34 173 LEU A CA 1
ATOM 1446 C C . LEU A 1 173 ? 10.393 -25.787 4.052 1.00 58.34 173 LEU A C 1
ATOM 1448 O O . LEU A 1 173 ? 9.416 -26.221 3.447 1.00 58.34 173 LEU A O 1
ATOM 1452 N N . ALA A 1 174 ? 11.451 -26.551 4.341 1.00 59.22 174 ALA A N 1
ATOM 1453 C CA . ALA A 1 174 ? 11.550 -27.952 3.921 1.00 59.22 174 ALA A CA 1
ATOM 1454 C C . ALA A 1 174 ? 10.500 -28.855 4.602 1.00 59.22 174 ALA A C 1
ATOM 1456 O O . ALA A 1 174 ? 9.943 -29.752 3.971 1.00 59.22 174 ALA A O 1
ATOM 1457 N N . LEU A 1 175 ? 10.161 -28.585 5.869 1.00 61.09 175 LEU A N 1
ATOM 1458 C CA . LEU A 1 175 ? 9.142 -29.358 6.590 1.00 61.09 175 LEU A CA 1
ATOM 1459 C C . LEU A 1 175 ? 7.711 -29.074 6.093 1.00 61.09 175 LEU A C 1
ATOM 1461 O O . LEU A 1 175 ? 6.828 -29.923 6.218 1.00 61.09 175 LEU A O 1
ATOM 1465 N N . GLN A 1 176 ? 7.471 -27.893 5.513 1.00 59.75 176 GLN A N 1
ATOM 1466 C CA . GLN A 1 176 ? 6.159 -27.512 4.988 1.00 59.75 176 GLN A CA 1
ATOM 1467 C C . GLN A 1 176 ? 5.875 -28.122 3.605 1.00 59.75 176 GLN A C 1
ATOM 1469 O O . GLN A 1 176 ? 4.720 -28.427 3.306 1.00 59.75 176 GLN A O 1
ATOM 1474 N N . GLU A 1 177 ? 6.906 -28.372 2.792 1.00 60.00 177 GLU A N 1
ATOM 1475 C CA . GLU A 1 177 ? 6.765 -29.111 1.528 1.00 60.00 177 GLU A CA 1
ATOM 1476 C C . GLU A 1 177 ? 6.588 -30.622 1.751 1.00 60.00 177 GLU A C 1
ATOM 1478 O O . GLU A 1 177 ? 5.808 -31.248 1.036 1.00 60.00 177 GLU A O 1
ATOM 1483 N N . ALA A 1 178 ? 7.199 -31.194 2.796 1.00 60.00 178 ALA A N 1
ATOM 1484 C CA . ALA A 1 178 ? 7.052 -32.615 3.128 1.00 60.00 178 ALA A CA 1
ATOM 1485 C C . ALA A 1 178 ? 5.645 -33.006 3.634 1.00 60.00 178 ALA A C 1
ATOM 1487 O O . ALA A 1 178 ? 5.255 -34.165 3.519 1.00 60.00 178 ALA A O 1
ATOM 1488 N N . LEU A 1 179 ? 4.867 -32.058 4.175 1.00 57.84 179 LEU A N 1
ATOM 1489 C CA . LEU A 1 179 ? 3.534 -32.314 4.751 1.00 57.84 179 LEU A CA 1
ATOM 1490 C C . LEU A 1 179 ? 2.366 -31.709 3.947 1.00 57.84 179 LEU A C 1
ATOM 1492 O O . LEU A 1 179 ? 1.208 -31.960 4.274 1.00 57.84 179 LEU A O 1
ATOM 1496 N N . GLY A 1 180 ? 2.638 -30.901 2.915 1.00 55.91 180 GLY A N 1
ATOM 1497 C CA . GLY A 1 180 ? 1.623 -30.088 2.222 1.00 55.91 180 GLY A CA 1
ATOM 1498 C C . GLY A 1 180 ? 1.275 -30.496 0.785 1.00 55.91 180 GLY A C 1
ATOM 1499 O O . GLY A 1 180 ? 0.465 -29.825 0.143 1.00 55.91 180 GLY A O 1
ATOM 1500 N N . GLY A 1 181 ? 1.873 -31.561 0.250 1.00 56.72 181 GLY A N 1
ATOM 1501 C CA . GLY A 1 181 ? 1.719 -31.977 -1.147 1.00 56.72 181 GLY A CA 1
ATOM 1502 C C . GLY A 1 181 ? 0.487 -32.841 -1.435 1.00 56.72 181 GLY A C 1
ATOM 1503 O O . GLY A 1 181 ? 0.649 -33.988 -1.824 1.00 56.72 181 GLY A O 1
ATOM 1504 N N . ALA A 1 182 ? -0.733 -32.315 -1.277 1.00 55.59 182 ALA A N 1
ATOM 1505 C CA . ALA A 1 182 ? -1.945 -32.923 -1.854 1.00 55.59 182 ALA A CA 1
ATOM 1506 C C . ALA A 1 182 ? -3.123 -31.934 -1.898 1.00 55.59 182 ALA A C 1
ATOM 1508 O O . ALA A 1 182 ? -4.124 -32.096 -1.206 1.00 55.59 182 ALA A O 1
ATOM 1509 N N . THR A 1 183 ? -3.039 -30.889 -2.723 1.00 54.75 183 THR A N 1
ATOM 1510 C CA . THR A 1 183 ? -4.255 -30.187 -3.165 1.00 54.75 183 THR A CA 1
ATOM 1511 C C . THR A 1 183 ? -4.446 -30.431 -4.653 1.00 54.75 183 THR A C 1
ATOM 1513 O O . THR A 1 183 ? -3.800 -29.828 -5.504 1.00 54.75 183 THR A O 1
ATOM 1516 N N . GLN A 1 184 ? -5.321 -31.400 -4.930 1.00 55.44 184 GLN A N 1
ATOM 1517 C CA . GLN A 1 184 ? -5.870 -31.724 -6.240 1.00 55.44 184 GLN A CA 1
ATOM 1518 C C . GLN A 1 184 ? -6.287 -30.450 -6.979 1.00 55.44 184 GLN A C 1
ATOM 1520 O O . GLN A 1 184 ? -7.212 -29.738 -6.584 1.00 55.44 184 GLN A O 1
ATOM 1525 N N . HIS A 1 185 ? -5.613 -30.208 -8.094 1.00 48.06 185 HIS A N 1
ATOM 1526 C CA . HIS A 1 185 ? -6.017 -29.262 -9.113 1.00 48.06 185 HIS A CA 1
ATOM 1527 C C . HIS A 1 185 ? -7.218 -29.878 -9.853 1.00 48.06 185 HIS A C 1
ATOM 1529 O O . HIS A 1 185 ? -7.040 -30.622 -10.811 1.00 48.06 185 HIS A O 1
ATOM 1535 N N . GLN A 1 186 ? -8.449 -29.654 -9.377 1.00 50.66 186 GLN A N 1
ATOM 1536 C CA . GLN A 1 186 ? -9.631 -29.989 -10.175 1.00 50.66 186 GLN A CA 1
ATOM 1537 C C . GLN A 1 186 ? -9.917 -28.862 -11.165 1.00 50.66 186 GLN A C 1
ATOM 1539 O O . GLN A 1 186 ? -10.312 -27.752 -10.795 1.00 50.66 186 GLN A O 1
ATOM 1544 N N . ASP A 1 187 ? -9.694 -29.189 -12.434 1.00 49.62 187 ASP A N 1
ATOM 1545 C CA . ASP A 1 187 ? -10.126 -28.449 -13.606 1.00 49.62 187 ASP A CA 1
ATOM 1546 C C . ASP A 1 187 ? -11.609 -28.078 -13.513 1.00 49.62 187 ASP A C 1
ATOM 1548 O O . ASP A 1 187 ? -12.503 -28.918 -13.582 1.00 49.62 187 ASP A O 1
ATOM 1552 N N . ARG A 1 188 ? -11.882 -26.777 -13.403 1.00 54.16 188 ARG A N 1
ATOM 1553 C CA . ARG A 1 188 ? -13.203 -26.201 -13.673 1.00 54.16 188 ARG A CA 1
ATOM 1554 C C . ARG A 1 188 ? -13.261 -25.748 -15.125 1.00 54.16 188 ARG A C 1
ATOM 1556 O O . ARG A 1 188 ? -13.316 -24.554 -15.415 1.00 54.16 188 ARG A O 1
ATOM 1563 N N . SER A 1 189 ? -13.242 -26.707 -16.040 1.00 59.41 189 SER A N 1
ATOM 1564 C CA . SER A 1 189 ? -13.764 -26.498 -17.385 1.00 59.41 189 SER A CA 1
ATOM 1565 C C . SER A 1 189 ? -15.268 -26.816 -17.386 1.00 59.41 189 SER A C 1
ATOM 1567 O O . SER A 1 189 ? -15.741 -27.678 -16.656 1.00 59.41 189 SER A O 1
ATOM 1569 N N . ALA A 1 190 ? -16.020 -26.074 -18.200 1.00 58.81 190 ALA A N 1
ATOM 1570 C CA . ALA A 1 190 ? -17.453 -26.220 -18.477 1.00 58.81 190 ALA A CA 1
ATOM 1571 C C . ALA A 1 190 ? -18.454 -25.668 -17.438 1.00 58.81 190 ALA A C 1
ATOM 1573 O O . ALA A 1 190 ? -18.944 -26.361 -16.554 1.00 58.81 190 ALA A O 1
ATOM 1574 N N . ARG A 1 191 ? -18.899 -24.428 -17.683 1.00 55.62 191 ARG A N 1
ATOM 1575 C CA . ARG A 1 191 ? -20.331 -24.065 -17.704 1.00 55.62 191 ARG A CA 1
ATOM 1576 C C . ARG A 1 191 ? -20.509 -22.788 -18.531 1.00 55.62 191 ARG A C 1
ATOM 1578 O O . ARG A 1 191 ? -20.424 -21.675 -18.025 1.00 55.62 191 ARG A O 1
ATOM 1585 N N . ARG A 1 192 ? -20.714 -22.969 -19.839 1.00 63.94 192 ARG A N 1
ATOM 1586 C CA . ARG A 1 192 ? -21.295 -21.948 -20.723 1.00 63.94 192 ARG A CA 1
ATOM 1587 C C . ARG A 1 192 ? -22.808 -21.886 -20.452 1.00 63.94 192 ARG A C 1
ATOM 1589 O O . ARG A 1 192 ? -23.429 -22.949 -20.449 1.00 63.94 192 ARG A O 1
ATOM 1596 N N . PRO A 1 193 ? -23.416 -20.706 -20.262 1.00 62.84 193 PRO A N 1
ATOM 1597 C CA . PRO A 1 193 ? -24.867 -20.577 -20.271 1.00 62.84 193 PRO A CA 1
ATOM 1598 C C . PRO A 1 193 ? -25.376 -20.635 -21.719 1.00 62.84 193 PRO A C 1
ATOM 1600 O O . PRO A 1 193 ? -24.869 -19.929 -22.591 1.00 62.84 193 PRO A O 1
ATOM 1603 N N . LYS A 1 194 ? -26.359 -21.502 -21.983 1.00 68.56 194 LYS A N 1
ATOM 1604 C CA . LYS A 1 194 ? -27.146 -21.461 -23.219 1.00 68.56 194 LYS A CA 1
ATOM 1605 C C . LYS A 1 194 ? -28.142 -20.307 -23.099 1.00 68.56 194 LYS A C 1
ATOM 1607 O O . LYS A 1 194 ? -28.873 -20.228 -22.115 1.00 68.56 194 LYS A O 1
ATOM 1612 N N . HIS A 1 195 ? -28.120 -19.418 -24.084 1.00 64.69 195 HIS A N 1
ATOM 1613 C CA . HIS A 1 195 ? -29.139 -18.399 -24.291 1.00 64.69 195 HIS A CA 1
ATOM 1614 C C . HIS A 1 195 ? -30.490 -19.081 -24.545 1.00 64.69 195 HIS A C 1
ATOM 1616 O O . HIS A 1 195 ? -30.556 -20.019 -25.338 1.00 64.69 195 HIS A O 1
ATOM 1622 N N . PHE A 1 196 ? -31.532 -18.623 -23.853 1.00 63.25 196 PHE A N 1
ATOM 1623 C CA . PHE A 1 196 ? -32.924 -18.889 -24.205 1.00 63.25 196 PHE A CA 1
ATOM 1624 C C . PHE A 1 196 ? -33.352 -17.815 -25.210 1.00 63.25 196 PHE A C 1
ATOM 1626 O O . PHE A 1 196 ? -33.175 -16.624 -24.940 1.00 63.25 196 PHE A O 1
ATOM 1633 N N . SER A 1 197 ? -33.843 -18.261 -26.363 1.00 72.12 197 SER A N 1
ATOM 1634 C CA . SER A 1 197 ? -34.674 -17.508 -27.305 1.00 72.12 197 SER A CA 1
ATOM 1635 C C . SER A 1 197 ? -36.131 -17.842 -27.044 1.00 72.12 197 SER A C 1
ATOM 1637 O O . SER A 1 197 ? -36.377 -19.059 -26.858 1.00 72.12 197 SER A O 1
#

Radius of gyration: 52.14 Å; chains: 1; bounding box: 105×39×157 Å

Foldseek 3Di:
DVVVVVVVVVVVVVVVVVVVVVVVVVVVVVVVVVVVVVVVVVVVVVVVVVVVVVVVVVVVVVVVVVVVVVVVVVVVVVVVVVVVVVVVVVVVVVVVVVVVVVVVVVVVVVVVVVPPPPDDDDDDDDDDDDDDDDDDDDDDDDDDDDDDDDDDDDDDPDDDDDDDPPPVVVVVVVVCVVPPPDDDPDDPDDDDDDDDD